Protein 2FHQ (pdb70)

Structure (mmCIF, N/CA/C/O backbone):
data_2FHQ
#
_entry.id   2FHQ
#
_cell.length_a   44.223
_cell.length_b   66.280
_cell.length_c   50.690
_cell.angle_alpha   90.00
_cell.angle_beta   114.77
_cell.angle_gamma   90.00
#
_symmetry.space_group_name_H-M   'P 1 21 1'
#
loop_
_entity.id
_entity.type
_entity.pdbx_description
1 polymer 'putative general stress protein'
2 water water
#
loop_
_atom_site.group_PDB
_atom_site.id
_atom_site.type_symbol
_atom_site.label_atom_id
_atom_site.label_alt_id
_atom_site.label_comp_id
_atom_site.label_asym_id
_atom_site.label_entity_id
_atom_site.label_seq_id
_atom_site.pdbx_PDB_ins_code
_atom_site.Cartn_x
_atom_site.Cartn_y
_atom_site.Cartn_z
_atom_site.occupancy
_atom_site.B_iso_or_equiv
_atom_site.auth_seq_id
_atom_site.auth_comp_id
_atom_site.auth_asym_id
_atom_site.auth_atom_id
_atom_site.pdbx_PDB_model_num
ATOM 1 N N . THR A 1 6 ? 49.351 23.753 48.099 1.00 41.99 3 THR A N 1
ATOM 2 C CA . THR A 1 6 ? 48.388 23.930 46.971 1.00 41.94 3 THR A CA 1
ATOM 3 C C . THR A 1 6 ? 47.277 22.885 46.983 1.00 41.48 3 THR A C 1
ATOM 4 O O . THR A 1 6 ? 47.540 21.692 47.165 1.00 42.89 3 THR A O 1
ATOM 8 N N . LYS A 1 7 ? 46.053 23.337 46.732 1.00 39.32 4 LYS A N 1
ATOM 9 C CA . LYS A 1 7 ? 44.885 22.477 46.700 1.00 37.25 4 LYS A CA 1
ATOM 10 C C . LYS A 1 7 ? 44.613 21.971 45.298 1.00 35.17 4 LYS A C 1
ATOM 11 O O . LYS A 1 7 ? 44.715 22.719 44.339 1.00 34.37 4 LYS A O 1
ATOM 17 N N . THR A 1 8 ? 44.245 20.699 45.194 1.00 33.47 5 THR A N 1
ATOM 18 C CA . THR A 1 8 ? 43.862 20.097 43.921 1.00 32.23 5 THR A CA 1
ATOM 19 C C . THR A 1 8 ? 42.498 20.633 43.514 1.00 31.69 5 THR A C 1
ATOM 20 O O . THR A 1 8 ? 41.820 21.266 44.324 1.00 31.66 5 THR A O 1
ATOM 32 N N . LYS A 1 10 ? 39.918 18.836 43.226 1.00 29.55 7 LYS A N 1
ATOM 33 C CA . LYS A 1 10 ? 38.981 18.193 44.167 1.00 29.77 7 LYS A CA 1
ATOM 34 C C . LYS A 1 10 ? 38.831 18.944 45.482 1.00 30.38 7 LYS A C 1
ATOM 35 O O . LYS A 1 10 ? 37.713 19.214 45.942 1.00 29.80 7 LYS A O 1
ATOM 41 N N . GLU A 1 11 ? 39.959 19.309 46.074 1.00 30.77 8 GLU A N 1
ATOM 42 C CA . GLU A 1 11 ? 39.984 20.056 47.322 1.00 31.03 8 GLU A CA 1
ATOM 43 C C . GLU A 1 11 ? 39.345 21.449 47.180 1.00 31.71 8 GLU A C 1
ATOM 44 O O . GLU A 1 11 ? 38.633 21.926 48.079 1.00 31.56 8 GLU A O 1
ATOM 50 N N . LYS A 1 12 ? 39.596 22.094 46.048 1.00 30.86 9 LYS A N 1
ATOM 51 C CA . LYS A 1 12 ? 38.961 23.373 45.721 1.00 31.56 9 LYS A CA 1
ATOM 52 C C . LYS A 1 12 ? 37.428 23.238 45.596 1.00 31.13 9 LYS A C 1
ATOM 53 O O . LYS A 1 12 ? 36.673 24.114 46.050 1.00 30.80 9 LYS A O 1
ATOM 59 N N . ALA A 1 13 ? 36.991 22.143 44.966 1.00 30.64 10 ALA A N 1
ATOM 60 C CA . ALA A 1 13 ? 35.575 21.852 44.802 1.00 30.77 10 ALA A CA 1
ATOM 61 C C . ALA A 1 13 ? 34.880 21.599 46.146 1.00 30.72 10 ALA A C 1
ATOM 62 O O . ALA A 1 13 ? 33.749 22.034 46.357 1.00 31.59 10 ALA A O 1
ATOM 64 N N . VAL A 1 14 ? 35.556 20.899 47.053 1.00 30.78 11 VAL A N 1
ATOM 65 C CA . VAL A 1 14 ? 35.022 20.675 48.406 1.00 30.33 11 VAL A CA 1
ATOM 66 C C . VAL A 1 14 ? 34.772 22.018 49.105 1.00 31.74 11 VAL A C 1
ATOM 67 O O . VAL A 1 14 ? 33.685 22.262 49.648 1.00 29.70 11 VAL A O 1
ATOM 71 N N . GLU A 1 15 ? 35.762 22.912 49.027 1.00 32.64 12 GLU A N 1
ATOM 72 C CA . GLU A 1 15 ? 35.632 24.260 49.567 1.00 34.47 12 GLU A CA 1
ATOM 73 C C . GLU A 1 15 ? 34.448 25.017 48.975 1.00 34.59 12 GLU A C 1
ATOM 74 O O . GLU A 1 15 ? 33.700 25.675 49.689 1.00 35.47 12 GLU A O 1
ATOM 80 N N . LEU A 1 16 ? 34.302 24.923 47.659 1.00 34.99 13 LEU A N 1
ATOM 81 C CA . LEU A 1 16 ? 33.207 25.559 46.925 1.00 35.02 13 LEU A CA 1
ATOM 82 C C . LEU A 1 16 ? 31.843 25.049 47.424 1.00 34.34 13 LEU A C 1
ATOM 83 O O . LEU A 1 16 ? 30.907 25.837 47.648 1.00 34.52 13 LEU A O 1
ATOM 88 N N . LEU A 1 17 ? 31.743 23.725 47.574 1.00 33.87 14 LEU A N 1
ATOM 89 C CA . LEU A 1 17 ? 30.495 23.067 47.974 1.00 32.96 14 LEU A CA 1
ATOM 90 C C . LEU A 1 17 ? 30.082 23.521 49.354 1.00 34.40 14 LEU A C 1
ATOM 91 O O . LEU A 1 17 ? 28.917 23.836 49.578 1.00 34.52 14 LEU A O 1
ATOM 96 N N . GLN A 1 18 ? 31.042 23.549 50.272 1.00 36.32 15 GLN A N 1
ATOM 97 C CA . GLN A 1 18 ? 30.786 23.994 51.645 1.00 38.85 15 GLN A CA 1
ATOM 98 C C . GLN A 1 18 ? 30.132 25.384 51.677 1.00 38.96 15 GLN A C 1
ATOM 99 O O . GLN A 1 18 ? 29.426 25.726 52.636 1.00 39.34 15 GLN A O 1
ATOM 105 N N . LYS A 1 19 ? 30.325 26.154 50.608 1.00 39.66 16 LYS A N 1
ATOM 106 C CA . LYS A 1 19 ? 29.743 27.499 50.486 1.00 40.19 16 LYS A CA 1
ATOM 107 C C . LYS A 1 19 ? 28.359 27.502 49.851 1.00 39.33 16 LYS A C 1
ATOM 108 O O . LYS A 1 19 ? 27.653 28.511 49.920 1.00 39.78 16 LYS A O 1
ATOM 114 N N . CYS A 1 20 ? 27.981 26.394 49.209 1.00 37.79 17 CYS A N 1
ATOM 115 C CA . CYS A 1 20 ? 26.695 26.304 48.519 1.00 36.29 17 CYS A CA 1
ATOM 116 C C . CYS A 1 20 ? 25.656 25.616 49.397 1.00 34.97 17 CYS A C 1
ATOM 117 O O . CYS A 1 20 ? 25.925 24.554 49.971 1.00 34.78 17 CYS A O 1
ATOM 120 N N A GLU A 1 21 ? 24.479 26.216 49.521 0.50 34.42 18 GLU A N 1
ATOM 121 N N B GLU A 1 21 ? 24.471 26.222 49.505 0.50 34.50 18 GLU A N 1
ATOM 122 C CA A GLU A 1 21 ? 23.379 25.538 50.210 0.50 33.78 18 GLU A CA 1
ATOM 123 C CA B GLU A 1 21 ? 23.336 25.584 50.201 0.50 33.99 18 GLU A CA 1
ATOM 124 C C A GLU A 1 21 ? 22.380 24.961 49.207 0.50 33.05 18 GLU A C 1
ATOM 125 C C B GLU A 1 21 ? 22.444 24.883 49.190 0.50 33.15 18 GLU A C 1
ATOM 126 O O A GLU A 1 21 ? 21.462 24.227 49.579 0.50 32.83 18 GLU A O 1
ATOM 127 O O B GLU A 1 21 ? 21.638 24.022 49.545 0.50 32.95 18 GLU A O 1
ATOM 138 N N . VAL A 1 22 ? 22.593 25.282 47.931 1.00 32.52 19 VAL A N 1
ATOM 139 C CA . VAL A 1 22 ? 21.733 24.839 46.843 1.00 31.74 19 VAL A CA 1
ATOM 140 C C . VAL A 1 22 ? 22.607 24.188 45.753 1.00 30.14 19 VAL A C 1
ATOM 141 O O . VAL A 1 22 ? 23.729 24.645 45.475 1.00 29.59 19 VAL A O 1
ATOM 145 N N . VAL A 1 23 ? 22.091 23.109 45.164 1.00 27.86 20 VAL A N 1
ATOM 146 C CA . VAL A 1 23 ? 22.738 22.444 44.039 1.00 26.33 20 VAL A CA 1
ATOM 147 C C . VAL A 1 23 ? 21.658 22.230 42.991 1.00 26.26 20 VAL A C 1
ATOM 148 O O . VAL A 1 23 ? 20.485 22.385 43.293 1.00 26.69 20 VAL A O 1
ATOM 152 N N . THR A 1 24 ? 22.046 21.902 41.765 1.00 25.29 21 THR A N 1
ATOM 153 C CA . THR A 1 24 ? 21.068 21.490 40.755 1.00 24.99 21 THR A CA 1
ATOM 154 C C . THR A 1 24 ? 21.254 20.009 40.450 1.00 24.45 21 THR A C 1
ATOM 155 O O . THR A 1 24 ? 22.369 19.572 40.097 1.00 23.82 21 THR A O 1
ATOM 159 N N . LEU A 1 25 ? 20.163 19.253 40.554 1.00 23.47 22 LEU A N 1
ATOM 160 C CA . LEU A 1 25 ? 20.195 17.794 40.426 1.00 22.67 22 LEU A CA 1
ATOM 161 C C . LEU A 1 25 ? 19.422 17.428 39.185 1.00 22.15 22 LEU A C 1
ATOM 162 O O . LEU A 1 25 ? 18.326 17.963 38.967 1.00 23.11 22 LEU A O 1
ATOM 167 N N . ALA A 1 26 ? 19.999 16.568 38.347 1.00 21.36 23 ALA A N 1
ATOM 168 C CA . ALA A 1 26 ? 19.308 16.042 37.177 1.00 21.24 23 ALA A CA 1
ATOM 169 C C . ALA A 1 26 ? 19.076 14.543 37.265 1.00 21.84 23 ALA A C 1
ATOM 170 O O . ALA A 1 26 ? 19.951 13.780 37.685 1.00 21.34 23 ALA A O 1
ATOM 172 N N . SER A 1 27 ? 17.887 14.137 36.851 1.00 22.30 24 SER A N 1
ATOM 173 C CA . SER A 1 27 ? 17.558 12.745 36.624 1.00 23.71 24 SER A CA 1
ATOM 174 C C . SER A 1 27 ? 17.332 12.611 35.128 1.00 24.35 24 SER A C 1
ATOM 175 O O . SER A 1 27 ? 17.337 13.605 34.412 1.00 24.59 24 SER A O 1
ATOM 178 N N . VAL A 1 28 ? 17.131 11.382 34.670 1.00 25.51 25 VAL A N 1
ATOM 179 C CA . VAL A 1 28 ? 16.638 11.119 33.338 1.00 26.25 25 VAL A CA 1
ATOM 180 C C . VAL A 1 28 ? 15.250 10.483 33.510 1.00 26.78 25 VAL A C 1
ATOM 181 O O . VAL A 1 28 ? 15.104 9.491 34.247 1.00 26.96 25 VAL A O 1
ATOM 185 N N . ASN A 1 29 ? 14.238 11.052 32.861 1.00 26.52 26 ASN A N 1
ATOM 186 C CA . ASN A 1 29 ? 12.906 10.467 32.974 1.00 28.43 26 ASN A CA 1
ATOM 187 C C . ASN A 1 29 ? 12.751 9.242 32.060 1.00 29.76 26 ASN A C 1
ATOM 188 O O . ASN A 1 29 ? 13.662 8.898 31.295 1.00 29.34 26 ASN A O 1
ATOM 193 N N . LYS A 1 30 ? 11.611 8.568 32.154 1.00 31.67 27 LYS A N 1
ATOM 194 C CA . LYS A 1 30 ? 11.440 7.346 31.387 1.00 33.10 27 LYS A CA 1
ATOM 195 C C . LYS A 1 30 ? 11.496 7.580 29.878 1.00 32.82 27 LYS A C 1
ATOM 196 O O . LYS A 1 30 ? 11.772 6.657 29.126 1.00 32.67 27 LYS A O 1
ATOM 202 N N . GLU A 1 31 ? 11.244 8.814 29.446 1.00 32.71 28 GLU A N 1
ATOM 203 C CA . GLU A 1 31 ? 11.303 9.139 28.020 1.00 32.61 28 GLU A CA 1
ATOM 204 C C . GLU A 1 31 ? 12.694 9.549 27.509 1.00 31.37 28 GLU A C 1
ATOM 205 O O . GLU A 1 31 ? 12.836 9.862 26.334 1.00 31.73 28 GLU A O 1
ATOM 211 N N . GLY A 1 32 ? 13.698 9.555 28.390 1.00 29.92 29 GLY A N 1
ATOM 212 C CA . GLY A 1 32 ? 15.078 9.877 28.015 1.00 28.38 29 GLY A CA 1
ATOM 213 C C . GLY A 1 32 ? 15.452 11.348 28.176 1.00 27.93 29 GLY A C 1
ATOM 214 O O . GLY A 1 32 ? 16.549 11.750 27.801 1.00 27.42 29 GLY A O 1
ATOM 215 N N . TYR A 1 33 ? 14.546 12.148 28.740 1.00 27.41 30 TYR A N 1
ATOM 216 C CA . TYR A 1 33 ? 14.786 13.591 28.957 1.00 26.41 30 TYR A CA 1
ATOM 217 C C . TYR A 1 33 ? 15.481 13.837 30.269 1.00 25.55 30 TYR A C 1
ATOM 218 O O . TYR A 1 33 ? 15.040 13.340 31.300 1.00 25.54 30 TYR A O 1
ATOM 227 N N . PRO A 1 34 ? 16.570 14.636 30.250 1.00 25.95 31 PRO A N 1
ATOM 228 C CA . PRO A 1 34 ? 17.201 14.985 31.525 1.00 25.12 31 PRO A CA 1
ATOM 229 C C . PRO A 1 34 ? 16.384 16.097 32.188 1.00 25.44 31 PRO A C 1
ATOM 230 O O . PRO A 1 34 ? 15.840 16.951 31.492 1.00 25.45 31 PRO A O 1
ATOM 234 N N . ARG A 1 35 ? 16.298 16.074 33.518 1.00 25.34 32 ARG A N 1
ATOM 235 C CA . ARG A 1 35 ? 15.424 16.973 34.273 1.00 25.90 32 ARG A CA 1
ATOM 236 C C . ARG A 1 35 ? 16.219 17.630 35.387 1.00 24.86 32 ARG A C 1
ATOM 237 O O . ARG A 1 35 ? 16.278 17.082 36.484 1.00 24.94 32 ARG A O 1
ATOM 245 N N . PRO A 1 36 ? 16.825 18.804 35.112 1.00 24.43 33 PRO A N 1
ATOM 246 C CA . PRO A 1 36 ? 17.569 19.539 36.124 1.00 23.74 33 PRO A CA 1
ATOM 247 C C . PRO A 1 36 ? 16.599 20.297 37.050 1.00 23.72 33 PRO A C 1
ATOM 248 O O . PRO A 1 36 ? 15.644 20.905 36.578 1.00 24.33 33 PRO A O 1
ATOM 252 N N . VAL A 1 37 ? 16.816 20.214 38.356 1.00 23.97 34 VAL A N 1
ATOM 253 C CA . VAL A 1 37 ? 16.005 20.965 39.326 1.00 24.35 34 VAL A CA 1
ATOM 254 C C . VAL A 1 37 ? 16.896 21.448 40.480 1.00 24.12 34 VAL A C 1
ATOM 255 O O . VAL A 1 37 ? 17.797 20.730 40.904 1.00 24.14 34 VAL A O 1
ATOM 259 N N . PRO A 1 38 ? 16.680 22.687 40.959 1.00 23.97 35 PRO A N 1
ATOM 260 C CA . PRO A 1 38 ? 17.405 23.146 42.141 1.00 24.30 35 PRO A CA 1
ATOM 261 C C . PRO A 1 38 ? 16.966 22.416 43.404 1.00 24.79 35 PRO A C 1
ATOM 262 O O . PRO A 1 38 ? 15.772 22.181 43.596 1.00 24.57 35 PRO A O 1
ATOM 274 N N . SER A 1 40 ? 17.919 21.813 47.797 1.00 25.25 37 SER A N 1
ATOM 275 C CA . SER A 1 40 ? 18.717 22.221 48.943 1.00 25.84 37 SER A CA 1
ATOM 276 C C . SER A 1 40 ? 19.662 21.080 49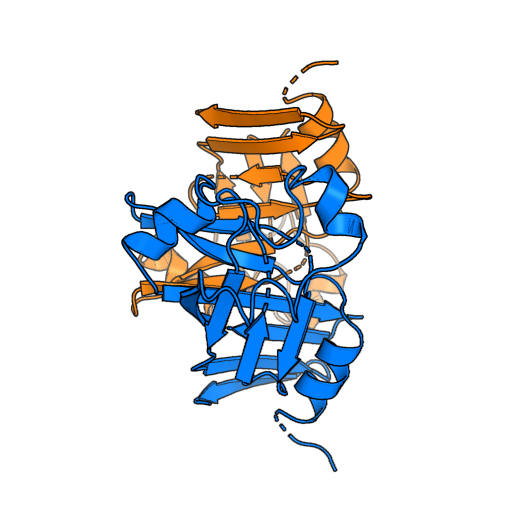.248 1.00 25.68 37 SER A C 1
ATOM 277 O O . SER A 1 40 ? 19.252 19.923 49.224 1.00 25.05 37 SER A O 1
ATOM 280 N N . LYS A 1 41 ? 20.913 21.424 49.535 1.00 25.72 38 LYS A N 1
ATOM 281 C CA . LYS A 1 41 ? 21.942 20.479 49.928 1.00 26.75 38 LYS A CA 1
ATOM 282 C C . LYS A 1 41 ? 21.802 20.281 51.434 1.00 27.52 38 LYS A C 1
ATOM 283 O O . LYS A 1 41 ? 22.062 21.217 52.207 1.00 26.42 38 LYS A O 1
ATOM 289 N N . ILE A 1 42 ? 21.383 19.093 51.867 1.00 27.36 39 ILE A N 1
ATOM 290 C CA . ILE A 1 42 ? 21.174 18.930 53.300 1.00 28.77 39 ILE A CA 1
ATOM 291 C C . ILE A 1 42 ? 22.476 18.547 54.019 1.00 28.63 39 ILE A C 1
ATOM 292 O O . ILE A 1 42 ? 22.747 19.018 55.125 1.00 28.92 39 ILE A O 1
ATOM 297 N N . ALA A 1 43 ? 23.312 17.772 53.340 1.00 27.27 40 ALA A N 1
ATOM 298 C CA . ALA A 1 43 ? 24.627 17.405 53.843 1.00 27.35 40 ALA A CA 1
ATOM 299 C C . ALA A 1 43 ? 25.493 16.894 52.693 1.00 27.07 40 ALA A C 1
ATOM 300 O O . ALA A 1 43 ? 24.983 16.473 51.680 1.00 25.85 40 ALA A O 1
ATOM 302 N N . ALA A 1 44 ? 26.805 16.925 52.879 1.00 29.00 41 ALA A N 1
ATOM 303 C CA . ALA A 1 44 ? 27.744 16.357 51.918 1.00 30.40 41 ALA A CA 1
ATOM 304 C C . ALA A 1 44 ? 29.001 15.848 52.619 1.00 31.00 41 ALA A C 1
ATOM 305 O O . ALA A 1 44 ? 29.431 16.420 53.626 1.00 31.96 41 ALA A O 1
ATOM 307 N N . GLU A 1 45 ? 29.572 14.768 52.090 1.00 31.17 42 GLU A N 1
ATOM 308 C CA . GLU A 1 45 ? 30.843 14.210 52.555 1.00 32.27 42 GLU A CA 1
ATOM 309 C C . GLU A 1 45 ? 31.818 14.492 51.405 1.00 31.11 42 GLU A C 1
ATOM 310 O O . GLU A 1 45 ? 31.740 13.819 50.367 1.00 30.57 42 GLU A O 1
ATOM 316 N N . GLY A 1 46 ? 32.700 15.483 51.578 1.00 30.68 43 GLY A N 1
ATOM 317 C CA . GLY A 1 46 ? 33.504 16.035 50.462 1.00 30.87 43 GLY A CA 1
ATOM 318 C C . GLY A 1 46 ? 32.614 16.417 49.292 1.00 30.64 43 GLY A C 1
ATOM 319 O O . GLY A 1 46 ? 31.591 17.081 49.493 1.00 31.14 43 GLY A O 1
ATOM 320 N N . ILE A 1 47 ? 33.010 16.006 48.076 1.00 30.50 44 ILE A N 1
ATOM 321 C CA . ILE A 1 47 ? 32.141 16.011 46.889 1.00 29.64 44 ILE A CA 1
ATOM 322 C C . ILE A 1 47 ? 31.716 14.592 46.514 1.00 30.19 44 ILE A C 1
ATOM 323 O O . ILE A 1 47 ? 31.053 14.377 45.493 1.00 31.54 44 ILE A O 1
ATOM 328 N N . SER A 1 48 ? 32.079 13.631 47.357 1.00 29.70 45 SER A N 1
ATOM 329 C CA . SER A 1 48 ? 31.834 12.219 47.091 1.00 29.84 45 SER A CA 1
ATOM 330 C C . SER A 1 48 ? 30.384 11.819 47.307 1.00 28.55 45 SER A C 1
ATOM 331 O O . SER A 1 48 ? 29.836 11.022 46.560 1.00 28.46 45 SER A O 1
ATOM 334 N N . THR A 1 49 ? 29.764 12.352 48.353 1.00 28.06 46 THR A N 1
ATOM 335 C CA . THR A 1 49 ? 28.395 11.985 48.679 1.00 27.17 46 THR A CA 1
ATOM 336 C C . THR A 1 49 ? 27.630 13.251 48.971 1.00 25.85 46 THR A C 1
ATOM 337 O O . THR A 1 49 ? 28.088 14.078 49.724 1.00 25.56 46 THR A O 1
ATOM 341 N N . ILE A 1 50 ? 26.459 13.387 48.369 1.00 24.62 47 ILE A N 1
ATOM 342 C CA . ILE A 1 50 ? 25.664 14.584 48.594 1.00 25.38 47 ILE A CA 1
ATOM 343 C C . ILE A 1 50 ? 24.231 14.163 48.878 1.00 25.29 47 ILE A C 1
ATOM 344 O O . ILE A 1 50 ? 23.668 13.350 48.148 1.00 24.87 47 ILE A O 1
ATOM 349 N N . TRP A 1 51 ? 23.666 14.722 49.955 1.00 25.55 48 TRP A N 1
ATOM 350 C CA . TRP A 1 51 ? 22.364 14.322 50.477 1.00 25.84 48 TRP A CA 1
ATOM 351 C C . TRP A 1 51 ? 21.322 15.385 50.219 1.00 25.52 48 TRP A C 1
ATOM 352 O O . TRP A 1 51 ? 21.541 16.547 50.548 1.00 25.16 48 TRP A O 1
ATOM 371 N N . SER A 1 53 ? 16.657 15.897 50.078 1.00 27.17 50 SER A N 1
ATOM 372 C CA . SER A 1 53 ? 15.396 15.282 50.458 1.00 27.90 50 SER A CA 1
ATOM 373 C C . SER A 1 53 ? 14.379 15.561 49.373 1.00 27.75 50 SER A C 1
ATOM 374 O O . SER A 1 53 ? 14.559 16.482 48.560 1.00 27.94 50 SER A O 1
ATOM 377 N N . THR A 1 54 ? 13.324 14.749 49.339 1.00 27.56 51 THR A N 1
ATOM 378 C CA . THR A 1 54 ? 12.265 14.869 48.342 1.00 27.84 51 THR A CA 1
ATOM 379 C C . THR A 1 54 ? 11.040 14.082 48.819 1.00 27.71 51 THR A C 1
ATOM 380 O O . THR A 1 54 ? 11.119 13.381 49.797 1.00 26.75 51 THR A O 1
ATOM 384 N N . GLY A 1 55 ? 9.905 14.261 48.151 1.00 29.07 52 GLY A N 1
ATOM 385 C CA . GLY A 1 55 ? 8.693 13.453 48.430 1.00 30.52 52 GLY A CA 1
ATOM 386 C C . GLY A 1 55 ? 8.779 12.029 47.896 1.00 31.18 52 GLY A C 1
ATOM 387 O O . GLY A 1 55 ? 9.401 11.769 46.860 1.00 31.21 52 GLY A O 1
ATOM 388 N N . ALA A 1 56 ? 8.126 11.100 48.573 1.00 31.58 53 ALA A N 1
ATOM 389 C CA . ALA A 1 56 ? 8.121 9.710 48.139 1.00 32.12 53 ALA A CA 1
ATOM 390 C C . ALA A 1 56 ? 7.455 9.553 46.776 1.00 32.36 53 ALA A C 1
ATOM 391 O O . ALA A 1 56 ? 7.740 8.599 46.060 1.00 33.42 53 ALA A O 1
ATOM 393 N N . ASP A 1 57 ? 6.605 10.505 46.406 1.00 33.03 54 ASP A N 1
ATOM 394 C CA . ASP A 1 57 ? 5.915 10.472 45.102 1.00 33.82 54 ASP A CA 1
ATOM 395 C C . ASP A 1 57 ? 6.392 11.539 44.120 1.00 32.25 54 ASP A C 1
ATOM 396 O O . ASP A 1 57 ? 5.715 11.815 43.124 1.00 31.30 54 ASP A O 1
ATOM 401 N N . SER A 1 58 ? 7.553 12.140 44.395 1.00 30.72 55 SER A N 1
ATOM 402 C CA . SER A 1 58 ? 8.058 13.222 43.550 1.00 29.33 55 SER A CA 1
ATOM 403 C C . SER A 1 58 ? 8.483 12.656 42.190 1.00 29.03 55 SER A C 1
ATOM 404 O O . SER A 1 58 ? 8.823 11.477 42.097 1.00 27.93 55 SER A O 1
ATOM 407 N N . LEU A 1 59 ? 8.490 13.500 41.158 1.00 28.72 56 LEU A N 1
ATOM 408 C CA . LEU A 1 59 ? 9.007 13.106 39.845 1.00 28.60 56 LEU A CA 1
ATOM 409 C C . LEU A 1 59 ? 10.458 12.617 39.930 1.00 28.32 56 LEU A C 1
ATOM 410 O O . LEU A 1 59 ? 10.833 11.666 39.259 1.00 28.48 56 LEU A O 1
ATOM 415 N N . LYS A 1 60 ? 11.277 13.277 40.747 1.00 28.62 57 LYS A N 1
ATOM 416 C CA . LYS A 1 60 ? 12.651 12.829 40.977 1.00 27.40 57 LYS A CA 1
ATOM 417 C C . LYS A 1 60 ? 12.686 11.391 41.504 1.00 27.85 57 LYS A C 1
ATOM 418 O O . LYS A 1 60 ? 13.405 10.540 40.964 1.00 26.18 57 LYS A O 1
ATOM 424 N N . THR A 1 61 ? 11.906 11.108 42.555 1.00 27.93 58 THR A N 1
ATOM 425 C CA . THR A 1 61 ? 11.843 9.745 43.071 1.00 28.18 58 THR A CA 1
ATOM 426 C C . THR A 1 61 ? 11.421 8.773 41.986 1.00 28.61 58 THR A C 1
ATOM 427 O O . THR A 1 61 ? 12.037 7.758 41.824 1.00 29.44 58 THR A O 1
ATOM 431 N N . ILE A 1 62 ? 10.403 9.108 41.213 1.00 29.60 59 ILE A N 1
ATOM 432 C CA . ILE A 1 62 ? 9.926 8.214 40.147 1.00 30.18 59 ILE A CA 1
ATOM 433 C C . ILE A 1 62 ? 11.033 7.933 39.116 1.00 29.92 59 ILE A C 1
ATOM 434 O O . ILE A 1 62 ? 11.297 6.771 38.757 1.00 29.78 59 ILE A O 1
ATOM 439 N N . ASP A 1 63 ? 11.714 8.987 38.659 1.00 29.12 60 ASP A N 1
ATO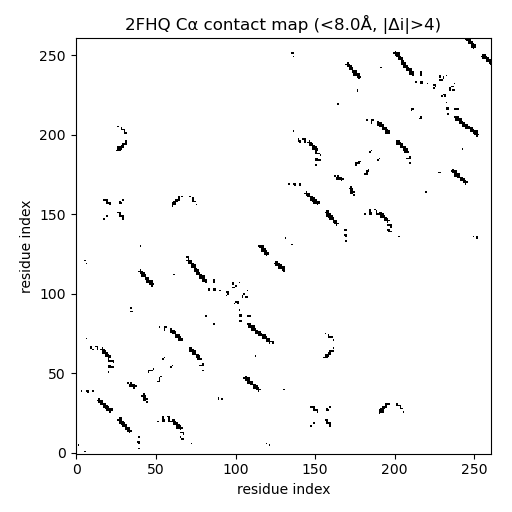M 440 C CA . ASP A 1 63 ? 12.843 8.799 37.737 1.00 28.23 60 ASP A CA 1
ATOM 441 C C . ASP A 1 63 ? 13.914 7.869 38.291 1.00 27.95 60 ASP A C 1
ATOM 442 O O . ASP A 1 63 ? 14.338 6.934 37.605 1.00 28.04 60 ASP A O 1
ATOM 447 N N . PHE A 1 64 ? 14.350 8.121 39.525 1.00 27.64 61 PHE A N 1
ATOM 448 C CA . PHE A 1 64 ? 15.502 7.401 40.079 1.00 28.03 61 PHE A CA 1
ATOM 449 C C . PHE A 1 64 ? 15.203 5.947 40.430 1.00 28.76 61 PHE A C 1
ATOM 450 O O . PHE A 1 64 ? 16.124 5.115 40.476 1.00 28.59 61 PHE A O 1
ATOM 458 N N . LEU A 1 65 ? 13.927 5.661 40.680 1.00 29.69 62 LEU A N 1
ATOM 459 C CA . LEU A 1 65 ? 13.470 4.287 40.907 1.00 30.59 62 LEU A CA 1
ATOM 460 C C . LEU A 1 65 ? 13.661 3.417 39.690 1.00 30.98 62 LEU A C 1
ATOM 461 O O . LEU A 1 65 ? 13.815 2.210 39.823 1.00 32.00 62 LEU A O 1
ATOM 466 N N . SER A 1 66 ? 13.659 4.018 38.502 1.00 31.07 63 SER A N 1
ATOM 467 C CA . SER A 1 66 ? 13.885 3.245 37.289 1.00 31.66 63 SER A CA 1
ATOM 468 C C . SER A 1 66 ? 15.227 3.516 36.596 1.00 31.29 63 SER A C 1
ATOM 469 O O . SER A 1 66 ? 15.708 2.680 35.836 1.00 30.41 63 SER A O 1
ATOM 472 N N . ASN A 1 67 ? 15.847 4.668 36.874 1.00 29.83 64 ASN A N 1
ATOM 473 C CA . ASN A 1 67 ? 17.140 4.985 36.301 1.00 28.75 64 ASN A CA 1
ATOM 474 C C . ASN A 1 67 ? 17.967 5.712 37.347 1.00 28.31 64 ASN A C 1
ATOM 475 O O . ASN A 1 67 ? 17.693 6.863 37.620 1.00 28.41 64 ASN A O 1
ATOM 480 N N . PRO A 1 68 ? 18.980 5.045 37.936 1.00 27.86 65 PRO A N 1
ATOM 481 C CA . PRO A 1 68 ? 19.775 5.679 38.983 1.00 27.83 65 PRO A CA 1
ATOM 482 C C . PRO A 1 68 ? 20.774 6.742 38.519 1.00 27.14 65 PRO A C 1
ATOM 483 O O . PRO A 1 68 ? 21.354 7.430 39.358 1.00 26.84 65 PRO A O 1
ATOM 487 N N . LYS A 1 69 ? 20.996 6.860 37.209 1.00 26.88 66 LYS A N 1
ATOM 488 C CA . LYS A 1 69 ? 22.027 7.746 36.705 1.00 25.61 66 LYS A CA 1
ATOM 489 C C . LYS A 1 69 ? 21.629 9.204 36.909 1.00 24.99 66 LYS A C 1
ATOM 490 O O . LYS A 1 69 ? 20.511 9.611 36.557 1.00 24.76 66 LYS A O 1
ATOM 496 N N . ALA A 1 70 ? 22.567 9.963 37.476 1.00 24.03 67 ALA A N 1
ATOM 497 C CA . ALA A 1 70 ? 22.319 11.343 37.896 1.00 24.39 67 ALA A CA 1
ATOM 498 C C . ALA A 1 70 ? 23.453 12.297 37.541 1.00 23.95 67 ALA A C 1
ATOM 499 O O . ALA A 1 70 ? 24.587 11.876 37.252 1.00 23.90 67 ALA A O 1
ATOM 501 N N . GLY A 1 71 ? 23.130 13.593 37.570 1.00 23.50 68 GLY A N 1
ATOM 502 C CA . GLY A 1 71 ? 24.092 14.661 37.376 1.00 23.46 68 GLY A CA 1
ATOM 503 C C . GLY A 1 71 ? 23.792 15.747 38.398 1.00 23.56 68 GLY A C 1
ATOM 504 O O . GLY A 1 71 ? 22.628 15.998 38.728 1.00 23.11 68 GLY A O 1
ATOM 505 N N . LEU A 1 72 ? 24.835 16.362 38.927 1.00 22.80 69 LEU A N 1
ATOM 506 C CA . LEU A 1 72 ? 24.678 17.380 39.962 1.00 23.90 69 LEU A CA 1
ATOM 507 C C . LEU A 1 72 ? 25.682 18.489 39.688 1.00 24.19 69 LEU A C 1
ATOM 508 O O . LEU A 1 72 ? 26.852 18.179 39.479 1.00 25.38 69 LEU A O 1
ATOM 513 N N . CYS A 1 73 ? 25.246 19.755 39.690 1.00 23.22 70 CYS A N 1
ATOM 514 C CA . CYS A 1 73 ? 26.180 20.860 39.583 1.00 24.48 70 CYS A CA 1
ATOM 515 C C . CYS A 1 73 ? 25.938 21.926 40.639 1.00 25.22 70 CYS A C 1
ATOM 516 O O . CYS A 1 73 ? 24.872 21.977 41.283 1.00 25.37 70 CYS A O 1
ATOM 519 N N . PHE A 1 74 ? 26.957 22.742 40.852 1.00 26.31 71 PHE A N 1
ATOM 520 C CA . PHE A 1 74 ? 26.879 23.828 41.803 1.00 28.50 71 PHE A CA 1
ATOM 521 C C . PHE A 1 74 ? 27.878 24.898 41.356 1.00 30.75 71 PHE A C 1
ATOM 522 O O . PHE A 1 74 ? 28.816 24.613 40.588 1.00 30.09 71 PHE A O 1
ATOM 530 N N . GLN A 1 75 ? 27.623 26.128 41.770 1.00 33.89 72 GLN A N 1
ATOM 531 C CA . GLN A 1 75 ? 28.351 27.277 41.248 1.00 37.72 72 GLN A CA 1
ATOM 532 C C . GLN A 1 75 ? 28.426 28.336 42.314 1.00 38.77 72 GLN A C 1
ATOM 533 O O . GLN A 1 75 ? 27.462 28.572 43.065 1.00 38.37 72 GLN A O 1
ATOM 539 N N . GLU A 1 76 ? 29.603 28.940 42.426 1.00 40.68 73 GLU A N 1
ATOM 540 C CA . GLU A 1 76 ? 29.735 30.165 43.187 1.00 42.84 73 GLU A CA 1
ATOM 541 C C . GLU A 1 76 ? 30.827 31.020 42.562 1.00 43.53 73 GLU A C 1
ATOM 542 O O . GLU A 1 76 ? 32.001 30.633 42.539 1.00 44.24 73 GLU A O 1
ATOM 548 N N . LYS A 1 77 ? 30.398 32.146 41.995 1.00 44.19 74 LYS A N 1
ATOM 549 C CA . LYS A 1 77 ? 31.289 33.216 41.530 1.00 44.25 74 LYS A CA 1
ATOM 550 C C . LYS A 1 77 ? 32.186 32.837 40.347 1.00 43.68 74 LYS A C 1
ATOM 551 O O . LYS A 1 77 ? 33.405 32.879 40.451 1.00 44.41 74 LYS A O 1
ATOM 557 N N . GLY A 1 78 ? 31.576 32.476 39.221 1.00 42.26 75 GLY A N 1
ATOM 558 C CA . GLY A 1 78 ? 32.337 32.088 38.034 1.00 40.71 75 GLY A CA 1
ATOM 559 C C . GLY A 1 78 ? 32.969 30.711 38.108 1.00 38.97 75 GLY A C 1
ATOM 560 O O . GLY A 1 78 ? 33.386 30.171 37.095 1.00 40.00 75 GLY A O 1
ATOM 561 N N . ASP A 1 79 ? 33.040 30.149 39.312 1.00 37.38 76 ASP A N 1
ATOM 562 C CA . ASP A 1 79 ? 33.552 28.793 39.526 1.00 35.11 76 ASP A CA 1
ATOM 563 C C . ASP A 1 79 ? 32.376 27.817 39.589 1.00 33.93 76 ASP A C 1
ATOM 564 O O . ASP A 1 79 ? 31.455 28.023 40.365 1.00 32.18 76 ASP A O 1
ATOM 569 N N . SER A 1 80 ? 32.414 26.766 38.785 1.00 32.41 77 SER A N 1
ATOM 570 C CA . SER A 1 80 ? 31.349 25.770 38.799 1.00 31.97 77 SER A CA 1
ATOM 571 C C . SER A 1 80 ? 31.937 24.373 38.839 1.00 31.05 77 SER A C 1
ATOM 572 O O . SER A 1 80 ? 33.074 24.176 38.434 1.00 30.24 77 SER A O 1
ATOM 575 N N . VAL A 1 81 ? 31.158 23.410 39.336 1.00 30.31 78 VAL A N 1
ATOM 576 C CA . VAL A 1 81 ? 31.565 22.009 39.376 1.00 29.30 78 VAL A CA 1
ATOM 577 C C . VAL A 1 81 ? 30.355 21.197 38.915 1.00 29.33 78 VAL A C 1
ATOM 578 O O . VAL A 1 81 ? 29.232 21.467 39.353 1.00 27.57 78 VAL A O 1
ATOM 582 N N . ALA A 1 82 ? 30.589 20.258 38.009 1.00 29.05 79 ALA A N 1
ATOM 583 C CA . ALA A 1 82 ? 29.560 19.395 37.488 1.00 29.79 79 ALA A CA 1
ATOM 584 C C . ALA A 1 82 ? 29.974 17.961 37.717 1.00 30.06 79 ALA A C 1
ATOM 585 O O . ALA A 1 82 ? 31.050 17.533 37.300 1.00 30.56 79 ALA A O 1
ATOM 587 N N . LEU A 1 83 ? 29.104 17.225 38.401 1.00 29.66 80 LEU A N 1
ATOM 588 C CA . LEU A 1 83 ? 29.406 15.887 38.871 1.00 29.00 80 LEU A CA 1
ATOM 589 C C . LEU A 1 83 ? 28.508 14.923 38.162 1.00 28.74 80 LEU A C 1
ATOM 590 O O . LEU A 1 83 ? 27.361 15.250 37.810 1.00 27.47 80 LEU A O 1
ATOM 611 N N . GLY A 1 85 ? 27.146 10.773 38.566 1.00 28.73 82 GLY A N 1
ATOM 612 C CA . GLY A 1 85 ? 27.060 9.679 39.511 1.00 27.28 82 GLY A CA 1
ATOM 613 C C . GLY A 1 85 ? 25.711 9.006 39.551 1.00 27.12 82 GLY A C 1
ATOM 614 O O . GLY A 1 85 ? 24.962 9.003 38.567 1.00 26.62 82 GLY A O 1
ATOM 615 N N . GLU A 1 86 ? 25.407 8.402 40.693 1.00 26.27 83 GLU A N 1
ATOM 616 C CA . GLU A 1 86 ? 24.140 7.728 40.844 1.00 27.31 83 GLU A CA 1
ATOM 617 C C . GLU A 1 86 ? 23.423 8.188 42.096 1.00 26.57 83 GLU A C 1
ATOM 618 O O . GLU A 1 86 ? 24.069 8.593 43.055 1.00 26.48 83 GLU A O 1
ATOM 624 N N . VAL A 1 87 ? 22.093 8.136 42.047 1.00 26.60 84 VAL A N 1
ATOM 625 C CA . VAL A 1 87 ? 21.235 8.393 43.212 1.00 26.93 84 VAL A CA 1
ATOM 626 C C . VAL A 1 87 ? 20.564 7.111 43.702 1.00 27.94 84 VAL A C 1
ATOM 627 O O . VAL A 1 87 ? 19.971 6.351 42.913 1.00 28.99 84 VAL A O 1
ATOM 631 N N . GLU A 1 88 ? 20.672 6.892 45.009 1.00 28.12 85 GLU A N 1
ATOM 632 C CA . GLU A 1 88 ? 19.892 5.902 45.742 1.00 29.10 85 GLU A CA 1
ATOM 633 C C . GLU A 1 88 ? 18.764 6.636 46.476 1.00 29.68 85 GLU A C 1
ATOM 634 O O . GLU A 1 88 ? 19.005 7.677 47.117 1.00 29.44 85 GLU A O 1
ATOM 640 N N . VAL A 1 89 ? 17.541 6.127 46.371 1.00 29.12 86 VAL A N 1
ATOM 641 C CA . VAL A 1 89 ? 16.426 6.641 47.167 1.00 29.77 86 VAL A CA 1
ATOM 642 C C . VAL A 1 89 ? 16.524 5.947 48.521 1.00 30.84 86 VAL A C 1
ATOM 643 O O . VAL A 1 89 ? 16.519 4.708 48.579 1.00 30.44 86 VAL A O 1
ATOM 647 N N . VAL A 1 90 ? 16.658 6.719 49.599 1.00 31.67 87 VAL A N 1
ATOM 648 C CA . VAL A 1 90 ? 16.837 6.094 50.898 1.00 32.92 87 VAL A CA 1
ATOM 649 C C . VAL A 1 90 ? 15.651 6.334 51.832 1.00 33.11 87 VAL A C 1
ATOM 650 O O . VAL A 1 90 ? 15.097 7.428 51.889 1.00 31.53 87 VAL A O 1
ATOM 654 N N . THR A 1 91 ? 15.229 5.271 52.511 1.00 34.59 88 THR A N 1
ATOM 655 C CA . THR A 1 91 ? 14.078 5.368 53.404 1.00 35.43 88 THR A CA 1
ATOM 656 C C . THR A 1 91 ? 14.470 4.974 54.820 1.00 36.80 88 THR A C 1
ATOM 657 O O . THR A 1 91 ? 13.599 4.902 55.687 1.00 37.26 88 THR A O 1
ATOM 661 N N . ASP A 1 92 ? 15.766 4.710 55.033 1.00 37.91 89 ASP A N 1
ATOM 662 C CA . ASP A 1 92 ? 16.345 4.361 56.338 1.00 39.17 89 ASP A CA 1
ATOM 663 C C . ASP A 1 92 ? 15.913 5.338 57.448 1.00 39.50 89 ASP A C 1
ATOM 664 O O . ASP A 1 92 ? 16.338 6.495 57.465 1.00 39.04 89 ASP A O 1
ATOM 669 N N . GLU A 1 93 ? 15.078 4.856 58.373 1.00 39.74 90 GLU A N 1
ATOM 670 C CA . GLU A 1 93 ? 14.560 5.677 59.490 1.00 39.98 90 GLU A CA 1
ATOM 671 C C . GLU A 1 93 ? 15.642 6.473 60.228 1.00 38.43 90 GLU A C 1
ATOM 672 O O . GLU A 1 93 ? 15.420 7.620 60.623 1.00 39.02 90 GLU A O 1
ATOM 678 N N . LYS A 1 94 ? 16.799 5.855 60.431 1.00 37.61 91 LYS A N 1
ATOM 679 C CA . LYS A 1 94 ? 17.905 6.465 61.170 1.00 36.82 91 LYS A CA 1
ATOM 680 C C . LYS A 1 94 ? 18.493 7.686 60.446 1.00 36.34 91 LYS A C 1
ATOM 681 O O . LYS A 1 94 ? 18.888 8.682 61.077 1.00 35.72 91 LYS A O 1
ATOM 687 N N . LEU A 1 95 ? 18.589 7.572 59.125 1.00 35.18 92 LEU A N 1
ATOM 688 C CA . LEU A 1 95 ? 19.111 8.651 58.315 1.00 34.32 92 LEU A CA 1
ATOM 689 C C . LEU A 1 95 ? 18.049 9.726 58.159 1.00 33.83 92 LEU A C 1
ATOM 690 O O . LEU A 1 95 ? 18.375 10.895 58.278 1.00 33.82 92 LEU A O 1
ATOM 695 N N . LYS A 1 96 ? 16.790 9.327 57.934 1.00 33.03 93 LYS A N 1
ATOM 696 C CA . LYS A 1 96 ? 15.652 10.263 57.910 1.00 33.17 93 LYS A CA 1
ATOM 697 C C . LYS A 1 96 ? 15.614 11.178 59.123 1.00 33.46 93 LYS A C 1
ATOM 698 O O . LYS A 1 96 ? 15.366 12.395 59.002 1.00 33.14 93 LYS A O 1
ATOM 704 N N A GLN A 1 97 ? 15.869 10.614 60.297 0.50 33.60 94 GLN A N 1
ATOM 705 N N B GLN A 1 97 ? 15.851 10.584 60.292 0.50 33.82 94 GLN A N 1
ATOM 706 C CA A GLN A 1 97 ? 15.821 11.404 61.524 0.50 33.63 94 GLN A CA 1
ATOM 707 C CA B GLN A 1 97 ? 15.851 11.302 61.567 0.50 34.07 94 GLN A CA 1
ATOM 708 C C A GLN A 1 97 ? 17.104 12.200 61.751 0.50 33.81 94 GLN A C 1
ATOM 709 C C B GLN A 1 97 ? 17.081 12.195 61.679 0.50 34.07 94 GLN A C 1
ATOM 710 O O A GLN A 1 97 ? 17.049 13.328 62.219 0.50 33.89 94 GLN A O 1
ATOM 711 O O B GLN A 1 97 ? 16.965 13.372 61.993 0.50 34.09 94 GLN A O 1
ATOM 722 N N . GLU A 1 98 ? 18.254 11.631 61.396 1.00 34.21 95 GLU A N 1
ATOM 723 C CA . GLU A 1 98 ? 19.525 12.373 61.489 1.00 35.06 95 GLU A CA 1
ATOM 724 C C . GLU A 1 98 ? 19.623 13.564 60.518 1.00 34.21 95 GLU A C 1
ATOM 725 O O . GLU A 1 98 ? 20.233 14.593 60.840 1.00 33.73 95 GLU A O 1
ATOM 731 N N . LEU A 1 99 ? 18.999 13.433 59.352 1.00 32.61 96 LEU A N 1
ATOM 732 C CA . LEU A 1 99 ? 19.130 14.463 58.316 1.00 32.48 96 LEU A CA 1
ATOM 733 C C . LEU A 1 99 ? 17.959 15.445 58.266 1.00 31.98 96 LEU A C 1
ATOM 734 O O . LEU A 1 99 ? 17.956 16.388 57.456 1.00 31.51 96 LEU A O 1
ATOM 739 N N . TRP A 1 100 ? 16.994 15.235 59.164 1.00 30.59 97 TRP A N 1
ATOM 740 C CA . TRP A 1 100 ? 15.829 16.097 59.262 1.00 30.03 97 TRP A CA 1
ATOM 741 C C . TRP A 1 100 ? 16.260 17.532 59.565 1.00 29.59 97 TRP A C 1
ATOM 742 O O . TRP A 1 100 ? 17.125 17.770 60.420 1.00 29.46 97 TRP A O 1
ATOM 753 N N . GLN A 1 101 ? 15.660 18.476 58.843 1.00 29.61 98 GLN A N 1
ATOM 754 C CA . GLN A 1 101 ? 15.886 19.907 59.049 1.00 29.77 98 GLN A CA 1
ATOM 755 C C . GLN A 1 101 ? 14.569 20.513 59.453 1.00 29.31 98 GLN A C 1
ATOM 756 O O . GLN A 1 101 ? 13.537 20.030 59.026 1.00 28.74 98 GLN A O 1
ATOM 762 N N . ASP A 1 102 ? 14.600 21.590 60.237 1.00 29.47 99 ASP A N 1
ATOM 763 C CA . ASP A 1 102 ? 13.367 22.252 60.662 1.00 30.35 99 ASP A CA 1
ATOM 764 C C . ASP A 1 102 ? 12.481 22.656 59.510 1.00 30.86 99 ASP A C 1
ATOM 765 O O . ASP A 1 102 ? 11.262 22.572 59.616 1.00 31.14 99 ASP A O 1
ATOM 770 N N . TRP A 1 103 ? 13.089 23.110 58.411 1.00 31.23 100 TRP A N 1
ATOM 771 C CA . TRP A 1 103 ? 12.307 23.619 57.289 1.00 31.15 100 TRP A CA 1
ATOM 772 C C . TRP A 1 103 ? 11.571 22.490 56.549 1.00 30.63 100 TRP A C 1
ATOM 773 O O . TRP A 1 103 ? 10.679 22.750 55.719 1.00 30.48 100 TRP A O 1
ATOM 784 N N . PHE A 1 104 ? 11.912 21.246 56.883 1.00 30.81 101 PHE A N 1
ATOM 785 C CA . PHE A 1 104 ? 11.179 20.057 56.376 1.00 31.25 101 PHE A CA 1
ATOM 786 C C . PHE A 1 104 ? 9.719 19.993 56.827 1.00 32.05 101 PHE A C 1
ATOM 787 O O . PHE A 1 104 ? 8.914 19.284 56.214 1.00 32.58 101 PHE A O 1
ATOM 795 N N . ILE A 1 105 ? 9.374 20.715 57.897 1.00 32.23 102 ILE A N 1
ATOM 796 C CA . ILE A 1 105 ? 8.013 20.629 58.443 1.00 32.44 102 ILE A CA 1
ATOM 797 C C . ILE A 1 105 ? 6.974 21.084 57.428 1.00 33.76 102 ILE A C 1
ATOM 798 O O . ILE A 1 105 ? 5.944 20.445 57.266 1.00 33.03 102 ILE A O 1
ATOM 803 N N . GLU A 1 106 ? 7.262 22.193 56.756 1.00 35.93 103 GLU A N 1
ATOM 804 C CA . GLU A 1 106 ? 6.438 22.708 55.658 1.00 38.25 103 GLU A CA 1
ATOM 805 C C . GLU A 1 106 ? 6.136 21.690 54.553 1.00 39.21 103 GLU A C 1
ATOM 806 O O . GLU A 1 106 ? 5.133 21.839 53.850 1.00 39.77 103 GLU A O 1
ATOM 812 N N . HIS A 1 107 ? 7.015 20.689 54.390 1.00 39.49 104 HIS A N 1
ATOM 813 C CA . HIS A 1 107 ? 6.935 19.711 53.293 1.00 40.17 104 HIS A CA 1
ATOM 814 C C . HIS A 1 107 ? 6.500 18.334 53.744 1.00 39.69 104 HIS A C 1
ATOM 815 O O . HIS A 1 107 ? 5.829 17.637 53.002 1.00 40.45 104 HIS A O 1
ATOM 822 N N . PHE A 1 108 ? 6.906 17.935 54.950 1.00 39.42 105 PHE A N 1
ATOM 823 C CA . PHE A 1 108 ? 6.570 16.626 55.496 1.00 38.43 105 PHE A CA 1
ATOM 824 C C . PHE A 1 108 ? 5.911 16.782 56.859 1.00 37.78 105 PHE A C 1
ATOM 825 O O . PHE A 1 108 ? 6.579 16.643 57.884 1.00 37.21 105 PHE A O 1
ATOM 833 N N . PRO A 1 109 ? 4.586 17.036 56.872 1.00 38.28 106 PRO A N 1
ATOM 834 C CA . PRO A 1 109 ? 3.858 17.381 58.110 1.00 37.94 106 PRO A CA 1
ATOM 835 C C . PRO A 1 109 ? 3.842 16.285 59.189 1.00 38.00 106 PRO A C 1
ATOM 836 O O . PRO A 1 109 ? 3.454 16.559 60.336 1.00 37.78 106 PRO A O 1
ATOM 840 N N . GLY A 1 110 ? 4.264 15.071 58.839 1.00 37.11 107 GLY A N 1
ATOM 841 C CA . GLY A 1 110 ? 4.304 13.965 59.794 1.00 36.83 107 GLY A CA 1
ATOM 842 C C . GLY A 1 110 ? 5.559 13.923 60.637 1.00 36.61 107 GLY A C 1
ATOM 843 O O . GLY A 1 110 ? 5.680 13.098 61.543 1.00 36.31 107 GLY A O 1
ATOM 844 N N . GLY A 1 111 ? 6.494 14.826 60.347 1.00 36.66 108 GLY A N 1
ATOM 845 C CA . GLY A 1 111 ? 7.811 14.809 60.992 1.00 37.34 108 GLY A CA 1
ATOM 846 C C . GLY A 1 111 ? 8.780 13.800 60.374 1.00 37.58 108 GLY A C 1
ATOM 847 O O . GLY A 1 111 ? 8.505 13.254 59.304 1.00 37.38 108 GLY A O 1
ATOM 848 N N . PRO A 1 112 ? 9.918 13.548 61.049 1.00 37.46 109 PRO A N 1
ATOM 849 C CA . PRO A 1 112 ? 11.004 12.693 60.554 1.00 38.02 109 PRO A CA 1
ATOM 850 C C . PRO A 1 112 ? 10.593 11.249 60.297 1.00 38.51 109 PRO A C 1
ATOM 851 O O . PRO A 1 112 ? 11.375 10.458 59.742 1.00 38.95 109 PRO A O 1
ATOM 855 N N . THR A 1 113 ? 9.358 10.937 60.664 1.00 38.19 110 THR A N 1
ATOM 856 C CA . THR A 1 113 ? 8.812 9.603 60.564 1.00 38.07 110 THR A CA 1
ATOM 857 C C . THR A 1 113 ? 7.793 9.520 59.404 1.00 37.70 110 THR A C 1
ATOM 858 O O . THR A 1 113 ? 7.343 8.422 59.026 1.00 38.23 110 THR A O 1
ATOM 862 N N . ASP A 1 114 ? 7.462 10.685 58.831 1.00 36.91 111 ASP A N 1
ATOM 863 C CA . ASP A 1 114 ? 6.509 10.830 57.721 1.00 36.56 111 ASP A CA 1
ATOM 864 C C . ASP A 1 114 ? 6.839 9.853 56.583 1.00 36.53 111 ASP A C 1
ATOM 865 O O . ASP A 1 114 ? 7.983 9.830 56.096 1.00 35.87 111 ASP A O 1
ATOM 870 N N . PRO A 1 115 ? 5.839 9.056 56.145 1.00 36.55 112 PRO A N 1
ATOM 871 C CA . PRO A 1 115 ? 6.074 8.050 55.094 1.00 36.57 112 PRO A CA 1
ATOM 872 C C . PRO A 1 115 ? 6.296 8.726 53.754 1.00 36.05 112 PRO A C 1
ATOM 873 O O . PRO A 1 115 ? 6.843 8.121 52.837 1.00 37.44 112 PRO A O 1
ATOM 877 N N . GLY A 1 116 ? 5.855 9.974 53.642 1.00 35.63 113 GLY A N 1
ATOM 878 C CA . GLY A 1 116 ? 6.074 10.766 52.442 1.00 34.87 113 GLY A CA 1
ATOM 879 C C . GLY A 1 116 ? 7.486 11.320 52.309 1.00 34.69 113 GLY A C 1
ATOM 880 O O . GLY A 1 116 ? 7.808 11.901 51.270 1.00 34.76 113 GLY A O 1
ATOM 881 N N . TYR A 1 117 ? 8.320 11.123 53.341 1.00 33.83 114 TYR A N 1
ATOM 882 C CA . TYR A 1 117 ? 9.665 11.740 53.429 1.00 33.48 114 TYR A CA 1
ATOM 883 C C . TYR A 1 117 ? 10.790 10.761 53.055 1.00 33.24 114 TYR A C 1
ATOM 884 O O . TYR A 1 117 ? 10.994 9.733 53.696 1.00 33.21 114 TYR A O 1
ATOM 893 N N . VAL A 1 118 ? 11.523 11.119 51.999 1.00 32.66 115 VAL A N 1
ATOM 894 C CA . VAL A 1 118 ? 12.540 10.267 51.400 1.00 32.27 115 VAL A CA 1
ATOM 895 C C . VAL A 1 118 ? 13.838 11.062 51.249 1.00 30.76 115 VAL A C 1
ATOM 896 O O . VAL A 1 118 ? 13.787 12.288 51.046 1.00 30.63 115 VAL A O 1
ATOM 900 N N . LEU A 1 119 ? 14.978 10.390 51.394 1.00 29.38 116 LEU A N 1
ATOM 901 C CA . LEU A 1 119 ? 16.275 11.007 51.126 1.00 28.94 116 LEU A CA 1
ATOM 902 C C . LEU A 1 119 ? 16.855 10.555 49.780 1.00 28.66 116 LEU A C 1
ATOM 903 O O . LEU A 1 119 ? 16.596 9.437 49.311 1.00 27.86 116 LEU A O 1
ATOM 908 N N . LEU A 1 120 ? 17.617 11.453 49.162 1.00 27.65 117 LEU A N 1
ATOM 909 C CA . LEU A 1 120 ? 18.340 11.120 47.932 1.00 26.91 117 LEU A CA 1
ATOM 910 C C . LEU A 1 120 ? 19.831 11.196 48.209 1.00 27.08 117 LEU A C 1
ATOM 911 O O . LEU A 1 120 ? 20.367 12.253 48.569 1.00 26.35 117 LEU A O 1
ATOM 916 N N . LYS A 1 121 ? 20.495 10.051 48.085 1.00 26.61 118 LYS A N 1
ATOM 917 C CA . LYS A 1 121 ? 21.938 9.983 48.272 1.00 27.11 118 LYS A CA 1
ATOM 918 C C . LYS A 1 121 ? 22.599 9.971 46.900 1.00 26.57 118 LYS A C 1
ATOM 919 O O . LYS A 1 121 ? 22.468 8.997 46.172 1.00 27.52 118 LYS A O 1
ATOM 925 N N . PHE A 1 122 ? 23.311 11.041 46.560 1.00 26.67 119 PHE A N 1
ATOM 926 C CA . PHE A 1 122 ? 24.047 11.125 45.300 1.00 26.21 119 PHE A CA 1
ATOM 927 C C . PHE A 1 122 ? 25.485 10.711 45.544 1.00 26.88 119 PHE A C 1
ATOM 928 O O . PHE A 1 122 ? 26.157 11.290 46.401 1.00 27.46 119 PHE A O 1
ATOM 936 N N . THR A 1 123 ? 25.959 9.731 44.779 1.00 27.22 120 THR A N 1
ATOM 937 C CA . THR A 1 123 ? 27.337 9.255 44.864 1.00 27.71 120 THR A CA 1
ATOM 938 C C . THR A 1 123 ? 28.032 9.555 43.555 1.00 26.83 120 THR A C 1
ATOM 939 O O . THR A 1 123 ? 27.564 9.118 42.494 1.00 26.29 120 THR A O 1
ATOM 943 N N . ALA A 1 124 ? 29.130 10.308 43.646 1.00 26.99 121 ALA A N 1
ATOM 944 C CA . ALA A 1 124 ? 29.802 10.858 42.466 1.00 28.39 121 ALA A CA 1
ATOM 945 C C . ALA A 1 124 ? 30.783 9.853 41.884 1.00 29.24 121 ALA A C 1
ATOM 946 O O . ALA A 1 124 ? 31.418 9.119 42.633 1.00 29.40 121 ALA A O 1
ATOM 948 N N A ASN A 1 125 ? 30.860 9.815 40.549 0.50 30.21 122 ASN A N 1
ATOM 949 N N B ASN A 1 125 ? 30.929 9.835 40.563 0.50 29.39 122 ASN A N 1
ATOM 950 C CA A ASN A 1 125 ? 31.802 8.967 39.797 0.50 31.33 122 ASN A CA 1
ATOM 951 C CA B ASN A 1 125 ? 31.936 8.978 39.930 0.50 29.68 122 ASN A CA 1
ATOM 952 C C A ASN A 1 125 ? 32.858 9.794 39.060 0.50 31.30 122 ASN A C 1
ATOM 953 C C B ASN A 1 125 ? 32.792 9.723 38.896 0.50 30.33 122 ASN A C 1
ATOM 954 O O A ASN A 1 125 ? 33.994 9.349 38.860 0.50 31.29 122 ASN A O 1
ATOM 955 O O B ASN A 1 125 ? 33.734 9.149 38.331 0.50 30.33 122 ASN A O 1
ATOM 964 N N . HIS A 1 126 ? 32.459 10.994 38.644 1.00 30.87 123 HIS A N 1
ATOM 965 C CA . HIS A 1 126 ? 33.192 11.807 37.675 1.00 31.59 123 HIS A CA 1
ATOM 966 C C . HIS A 1 126 ? 32.945 13.282 37.966 1.00 31.72 123 HIS A C 1
ATOM 967 O O . HIS A 1 126 ? 31.810 13.692 38.249 1.00 32.31 123 HIS A O 1
ATOM 974 N N . ALA A 1 127 ? 33.998 14.087 37.925 1.00 31.56 124 ALA A N 1
ATOM 975 C CA . ALA A 1 127 ? 33.826 15.530 38.044 1.00 31.77 124 ALA A CA 1
ATOM 976 C C . ALA A 1 127 ? 34.345 16.281 36.819 1.00 32.49 124 ALA A C 1
ATOM 977 O O . ALA A 1 127 ? 35.299 15.843 36.134 1.00 32.89 124 ALA A O 1
ATOM 979 N N . THR A 1 128 ? 33.694 17.406 36.559 1.00 32.47 125 THR A N 1
ATOM 980 C CA . THR A 1 128 ? 34.116 18.383 35.596 1.00 33.46 125 THR A CA 1
ATOM 981 C C . THR A 1 128 ? 34.214 19.682 36.382 1.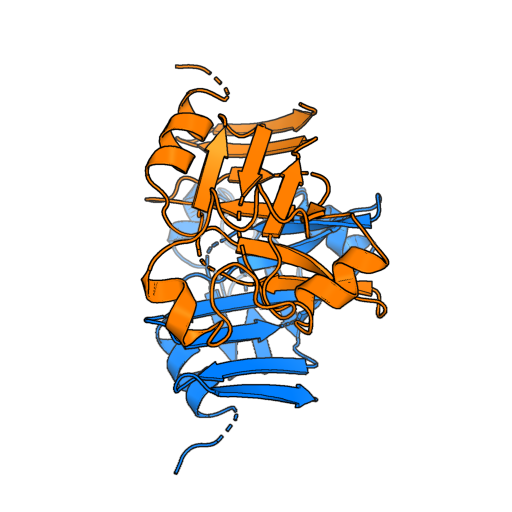00 33.14 125 THR A C 1
ATOM 982 O O . THR A 1 128 ? 33.209 20.198 36.905 1.00 33.07 125 THR A O 1
ATOM 986 N N . TYR A 1 129 ? 35.432 20.193 36.511 1.00 32.88 126 TYR A N 1
ATOM 987 C CA . TYR A 1 129 ? 35.672 21.442 37.235 1.00 33.46 126 TYR A CA 1
ATOM 988 C C . TYR A 1 129 ? 35.882 22.620 36.280 1.00 34.61 126 TYR A C 1
ATOM 989 O O . TYR A 1 129 ? 36.616 22.491 35.290 1.00 34.29 126 TYR A O 1
ATOM 998 N N . TRP A 1 130 ? 35.246 23.752 36.590 1.00 36.07 127 TRP A N 1
ATOM 999 C CA . TRP A 1 130 ? 35.592 25.063 36.008 1.00 37.60 127 TRP A CA 1
ATOM 1000 C C . TRP A 1 130 ? 36.027 25.942 37.158 1.00 37.11 127 TRP A C 1
ATOM 1001 O O . TRP A 1 130 ? 35.232 26.666 37.742 1.00 35.18 127 TRP A O 1
ATOM 1012 N N . ILE A 1 131 ? 37.296 25.834 37.530 1.00 36.52 128 ILE A N 1
ATOM 1013 C CA . ILE A 1 131 ? 37.813 26.641 38.608 1.00 36.21 128 ILE A CA 1
ATOM 1014 C C . ILE A 1 131 ? 39.044 27.329 38.062 1.00 36.90 128 ILE A C 1
ATOM 1015 O O . ILE A 1 131 ? 39.775 26.744 37.254 1.00 36.75 128 ILE A O 1
ATOM 1020 N N . GLU A 1 132 ? 39.242 28.577 38.489 1.00 37.78 129 GLU A N 1
ATOM 1021 C CA . GLU A 1 132 ? 40.293 29.466 37.958 1.00 38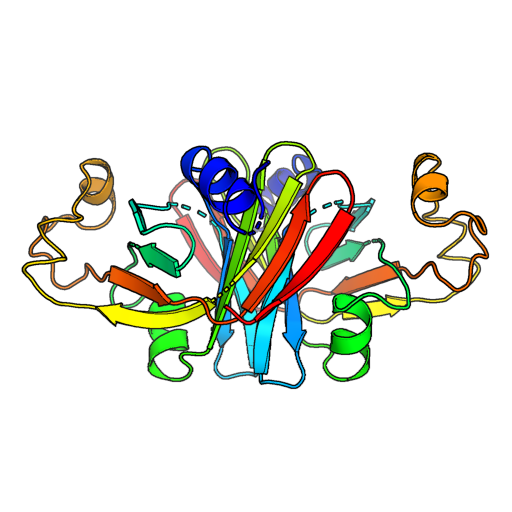.45 129 GLU A CA 1
ATOM 1022 C C . GLU A 1 132 ? 40.283 29.532 36.429 1.00 38.59 129 GLU A C 1
ATOM 1023 O O . GLU A 1 132 ? 41.331 29.407 35.767 1.00 38.28 129 GLU A O 1
ATOM 1029 N N . GLY A 1 133 ? 39.081 29.739 35.883 1.00 38.64 130 GLY A N 1
ATOM 1030 C CA . GLY A 1 133 ? 38.844 29.765 34.435 1.00 38.72 130 GLY A CA 1
ATOM 1031 C C . GLY A 1 133 ? 39.525 28.640 33.678 1.00 38.82 130 GLY A C 1
ATOM 1032 O O . GLY A 1 133 ? 39.903 28.802 32.503 1.00 39.58 130 GLY A O 1
ATOM 1033 N N . THR A 1 134 ? 39.693 27.505 34.357 1.00 38.05 131 THR A N 1
ATOM 1034 C CA . THR A 1 134 ? 40.355 26.341 33.802 1.00 38.07 131 THR A CA 1
ATOM 1035 C C . THR A 1 134 ? 39.439 25.131 33.903 1.00 38.31 131 THR A C 1
ATOM 1036 O O . THR A 1 134 ? 38.907 24.831 34.974 1.00 38.15 131 THR A O 1
ATOM 1040 N N . PHE A 1 135 ? 39.268 24.440 32.785 1.00 39.11 132 PHE A N 1
ATOM 1041 C CA . PHE A 1 135 ? 38.461 23.233 32.731 1.00 39.73 132 PHE A CA 1
ATOM 1042 C C . PHE A 1 135 ? 39.268 21.945 32.948 1.00 39.32 132 PHE A C 1
ATOM 1043 O O . PHE A 1 135 ? 40.280 21.719 32.289 1.00 39.54 132 PHE A O 1
ATOM 1051 N N . ILE A 1 136 ? 38.808 21.109 33.882 1.00 38.52 133 ILE A N 1
ATOM 1052 C CA . ILE A 1 136 ? 39.402 19.784 34.138 1.00 38.40 133 ILE A CA 1
ATOM 1053 C C . ILE A 1 136 ? 38.329 18.715 34.353 1.00 38.53 133 ILE A C 1
ATOM 1054 O O . ILE A 1 136 ? 37.359 18.942 35.072 1.00 37.84 133 ILE A O 1
ATOM 1059 N N . HIS A 1 137 ? 38.503 17.569 33.702 1.00 39.13 134 HIS A N 1
ATOM 1060 C CA . HIS A 1 137 ? 37.499 16.524 33.687 1.00 40.28 134 HIS A CA 1
ATOM 1061 C C . HIS A 1 137 ? 38.124 15.221 34.166 1.00 40.72 134 HIS A C 1
ATOM 1062 O O . HIS A 1 137 ? 38.815 14.525 33.389 1.00 41.11 134 HIS A O 1
ATOM 1069 N N . LYS A 1 138 ? 37.866 14.893 35.435 1.00 40.34 135 LYS A N 1
ATOM 1070 C CA . LYS A 1 138 ? 38.489 13.753 36.134 1.00 40.33 135 LYS A CA 1
ATOM 1071 C C . LYS A 1 138 ? 37.505 12.674 36.593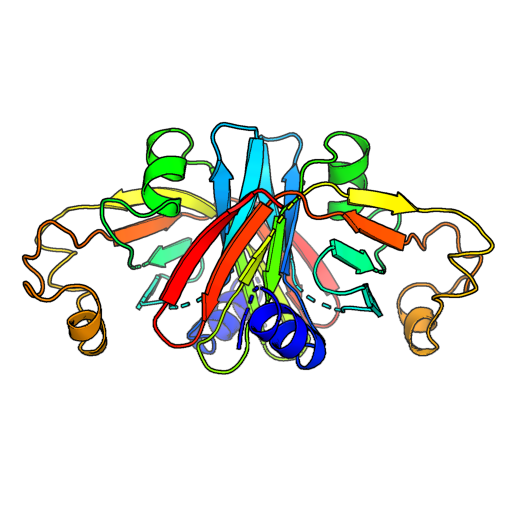 1.00 40.03 135 LYS A C 1
ATOM 1072 O O . LYS A 1 138 ? 36.413 12.992 37.067 1.00 39.47 135 LYS A O 1
ATOM 1078 N N . LYS A 1 139 ? 37.924 11.407 36.525 1.00 39.36 136 LYS A N 1
ATOM 1079 C CA . LYS A 1 139 ? 37.233 10.311 37.228 1.00 39.50 136 LYS A CA 1
ATOM 1080 C C . LYS A 1 139 ? 37.412 10.461 38.753 1.00 38.77 136 LYS A C 1
ATOM 1081 O O . LYS A 1 139 ? 38.462 10.891 39.195 1.00 38.08 136 LYS A O 1
ATOM 1087 N N . LEU A 1 140 ? 36.386 10.141 39.545 1.00 38.79 137 LEU A N 1
ATOM 1088 C CA . LEU A 1 140 ? 36.498 10.192 41.019 1.00 39.30 137 LEU A CA 1
ATOM 1089 C C . LEU A 1 140 ? 36.655 8.826 41.672 1.00 39.42 137 LEU A C 1
ATOM 1090 O O . LEU A 1 140 ? 35.874 7.910 41.407 1.00 40.51 137 LEU A O 1
ATOM 1095 N N . LYS B 1 7 ? -0.795 36.578 36.509 1.00 39.91 4 LYS B N 1
ATOM 1096 C CA . LYS B 1 7 ? -1.771 35.732 37.258 1.00 39.48 4 LYS B CA 1
ATOM 1097 C C . LYS B 1 7 ? -1.853 34.290 36.752 1.00 38.84 4 LYS B C 1
ATOM 1098 O O . LYS B 1 7 ? -2.193 33.396 37.511 1.00 38.79 4 LYS B O 1
ATOM 1104 N N . THR B 1 8 ? -1.551 34.068 35.480 1.00 37.94 5 THR B N 1
ATOM 1105 C CA . THR B 1 8 ? -1.491 32.710 34.936 1.00 36.88 5 THR B CA 1
ATOM 1106 C C . THR B 1 8 ? -0.138 32.096 35.324 1.00 35.27 5 THR B C 1
ATOM 1107 O O . THR B 1 8 ? 0.845 32.813 35.501 1.00 33.65 5 THR B O 1
ATOM 1119 N N . LYS B 1 10 ? 1.999 30.121 33.628 1.00 32.61 7 LYS B N 1
ATOM 1120 C CA . LYS B 1 10 ? 2.987 30.381 32.573 1.00 32.93 7 LYS B CA 1
ATOM 1121 C C . LYS B 1 10 ? 3.396 31.859 32.543 1.00 32.42 7 LYS B C 1
ATOM 1122 O O . LYS B 1 10 ? 4.565 32.167 32.324 1.00 31.48 7 LYS B O 1
ATOM 1128 N N . GLU B 1 11 ? 2.440 32.757 32.798 1.00 31.50 8 GLU B N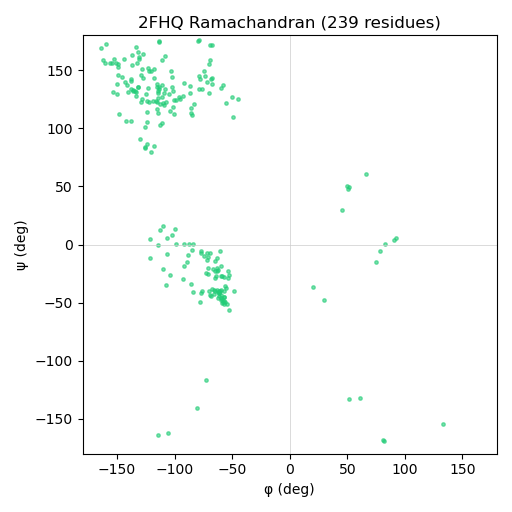 1
ATOM 1129 C CA . GLU B 1 11 ? 2.747 34.187 32.892 1.00 31.82 8 GLU B CA 1
ATOM 1130 C C . GLU B 1 11 ? 3.724 34.491 34.009 1.00 31.38 8 GLU B C 1
ATOM 1131 O O . GLU B 1 11 ? 4.620 35.301 33.825 1.00 31.35 8 GLU B O 1
ATOM 1137 N N . LYS B 1 12 ? 3.550 33.850 35.168 1.00 30.59 9 LYS B N 1
ATOM 1138 C CA . LYS B 1 12 ? 4.487 34.023 36.281 1.00 30.54 9 LYS B CA 1
ATOM 1139 C C . LYS B 1 12 ? 5.879 33.431 35.965 1.00 29.30 9 LYS B C 1
ATOM 1140 O O . LYS B 1 12 ? 6.910 33.995 36.344 1.00 28.30 9 LYS B O 1
ATOM 1146 N N . ALA B 1 13 ? 5.872 32.296 35.277 1.00 29.07 10 ALA B N 1
ATOM 1147 C CA . ALA B 1 13 ? 7.089 31.603 34.859 1.00 29.17 10 ALA B CA 1
ATOM 1148 C C . ALA B 1 13 ? 7.883 32.431 33.834 1.00 29.32 10 ALA B C 1
ATOM 1149 O O . ALA B 1 13 ? 9.111 32.511 33.921 1.00 28.62 10 ALA B O 1
ATOM 1151 N N . VAL B 1 14 ? 7.184 33.031 32.869 1.00 30.15 11 VAL B N 1
ATOM 1152 C CA . VAL B 1 14 ? 7.817 33.977 31.931 1.00 31.66 11 VAL B CA 1
ATOM 1153 C C . VAL B 1 14 ? 8.438 35.153 32.683 1.00 32.36 11 VAL B C 1
ATOM 1154 O O . VAL B 1 14 ? 9.617 35.448 32.477 1.00 32.75 11 VAL B O 1
ATOM 1158 N N . GLU B 1 15 ? 7.660 35.787 33.580 1.00 32.93 12 GLU B N 1
ATOM 1159 C CA . GLU B 1 15 ? 8.155 36.889 34.418 1.00 33.18 12 GLU B CA 1
ATOM 1160 C C . GLU B 1 15 ? 9.386 36.462 35.231 1.00 32.83 12 GLU B C 1
ATOM 1161 O O . GLU B 1 15 ? 10.319 37.259 35.449 1.00 32.18 12 GLU B O 1
ATOM 1167 N N . LEU B 1 16 ? 9.398 35.200 35.669 1.00 32.04 13 LEU B N 1
ATOM 1168 C CA . LEU B 1 16 ? 10.540 34.663 36.411 1.00 31.37 13 LEU B CA 1
ATOM 1169 C C . LEU B 1 16 ? 11.766 34.515 35.500 1.00 31.24 13 LEU B C 1
ATOM 1170 O O . LEU B 1 16 ? 12.866 34.866 35.889 1.00 30.82 13 LEU B O 1
ATOM 1175 N N . LEU B 1 17 ? 11.570 34.008 34.283 1.00 31.84 14 LEU B N 1
ATOM 1176 C CA . LEU B 1 17 ? 12.690 33.856 33.349 1.00 32.66 14 LEU B CA 1
ATOM 1177 C C . LEU B 1 17 ? 13.310 35.219 33.039 1.00 33.56 14 LEU B C 1
ATOM 1178 O O . LEU B 1 17 ? 14.531 35.352 32.964 1.00 33.85 14 LEU B O 1
ATOM 1183 N N . GLN B 1 18 ? 12.462 36.228 32.880 1.00 34.92 15 GLN B N 1
ATOM 1184 C CA . GLN B 1 18 ? 12.932 37.576 32.568 1.00 36.46 15 GLN B CA 1
ATOM 1185 C C . GLN B 1 18 ? 13.878 38.131 33.645 1.00 36.32 15 GLN B C 1
ATOM 1186 O O . GLN B 1 18 ? 14.746 38.950 33.347 1.00 36.70 15 GLN B O 1
ATOM 1192 N N . LYS B 1 19 ? 13.733 37.666 34.885 1.00 36.40 16 LYS B N 1
ATOM 1193 C CA . LYS B 1 19 ? 14.606 38.120 35.974 1.00 36.28 16 LYS B CA 1
ATOM 1194 C C . LYS B 1 19 ? 15.881 37.296 36.114 1.00 35.67 16 LYS B C 1
ATOM 1195 O O . LYS B 1 19 ? 16.767 37.658 36.897 1.00 35.84 16 LYS B O 1
ATOM 1201 N N . CYS B 1 20 ? 15.962 36.181 35.381 1.00 34.92 17 CYS B N 1
ATOM 1202 C CA . CYS B 1 20 ? 17.111 35.265 35.486 1.00 33.97 17 CYS B CA 1
ATOM 1203 C C . CYS B 1 20 ? 18.088 35.471 34.336 1.00 33.63 17 CYS B C 1
ATOM 1204 O O . CYS B 1 20 ? 17.705 35.340 33.169 1.00 33.07 17 CYS B O 1
ATOM 1207 N N . GLU B 1 21 ? 19.350 35.746 34.668 1.00 32.90 18 GLU B N 1
ATOM 1208 C CA . GLU B 1 21 ? 20.404 35.898 33.661 1.00 33.05 18 GLU B CA 1
ATOM 1209 C C . GLU B 1 21 ? 21.131 34.582 33.390 1.00 31.68 18 GLU B C 1
ATOM 1210 O O . GLU B 1 21 ? 21.852 34.445 32.398 1.00 31.93 18 GLU B O 1
ATOM 1216 N N . VAL B 1 22 ? 20.988 33.645 34.318 1.00 30.94 19 VAL B N 1
ATOM 1217 C CA . VAL B 1 22 ? 21.592 32.317 34.195 1.00 29.17 19 VAL B CA 1
ATOM 1218 C C . VAL B 1 22 ? 20.511 31.251 34.274 1.00 27.83 19 VAL B C 1
ATOM 1219 O O . VAL B 1 22 ? 19.461 31.441 34.938 1.00 28.06 19 VAL B O 1
ATOM 1223 N N . VAL B 1 23 ? 20.753 30.144 33.581 1.00 25.48 20 VAL B N 1
ATOM 1224 C CA . VAL B 1 23 ? 19.855 28.988 33.622 1.00 25.01 20 VAL B CA 1
ATOM 1225 C C . VAL B 1 23 ? 20.764 27.781 33.821 1.00 24.46 20 VAL B C 1
ATOM 1226 O O . VAL B 1 23 ? 21.990 27.930 33.768 1.00 24.65 20 VAL B O 1
ATOM 1230 N N . THR B 1 24 ? 20.189 26.612 34.105 1.00 23.72 21 THR B N 1
ATOM 1231 C CA . THR B 1 24 ? 20.988 25.368 34.149 1.00 24.02 21 THR B CA 1
ATOM 1232 C C . THR B 1 24 ? 20.484 24.441 33.034 1.00 24.01 21 THR B C 1
ATOM 1233 O O . THR B 1 24 ? 19.284 24.132 32.974 1.00 23.10 21 THR B O 1
ATOM 1237 N N . LEU B 1 25 ? 21.417 24.046 32.154 1.00 23.27 22 LEU B N 1
ATOM 1238 C CA . LEU B 1 25 ? 21.125 23.268 30.964 1.00 23.46 22 LEU B CA 1
ATOM 1239 C C . LEU B 1 25 ? 21.649 21.873 31.180 1.00 23.35 22 LEU B C 1
ATOM 1240 O O . LEU B 1 25 ? 22.796 21.704 31.643 1.00 24.17 22 LEU B O 1
ATOM 1245 N N . ALA B 1 26 ? 20.826 20.879 30.849 1.00 22.20 23 ALA B N 1
ATOM 1246 C CA . ALA B 1 26 ? 21.248 19.481 30.955 1.00 22.57 23 ALA B CA 1
ATOM 1247 C C . ALA B 1 26 ? 21.126 18.746 29.630 1.00 23.11 23 ALA B C 1
ATOM 1248 O O . ALA B 1 26 ? 20.144 18.866 28.909 1.00 22.28 23 ALA B O 1
ATOM 1250 N N . SER B 1 27 ? 22.174 18.000 29.309 1.00 24.85 24 SER B N 1
ATOM 1251 C CA . SER B 1 27 ? 22.183 17.118 28.162 1.00 24.32 24 SER B CA 1
ATOM 1252 C C . SER B 1 27 ? 22.268 15.703 28.747 1.00 24.79 24 SER B C 1
ATOM 1253 O O . SER B 1 27 ? 22.368 15.542 29.961 1.00 24.41 24 SER B O 1
ATOM 1256 N N . VAL B 1 28 ? 22.198 14.689 27.890 1.00 25.01 25 VAL B N 1
ATOM 1257 C CA . VAL B 1 28 ? 22.475 13.309 28.292 1.00 25.50 25 VAL B CA 1
ATOM 1258 C C . VAL B 1 28 ? 23.674 12.828 27.471 1.00 25.74 25 VAL B C 1
ATOM 1259 O O . VAL B 1 28 ? 23.673 12.918 26.233 1.00 26.57 25 VAL B O 1
ATOM 1263 N N . ASN B 1 29 ? 24.722 12.386 28.148 1.00 25.64 26 ASN B N 1
ATOM 1264 C CA . ASN B 1 29 ? 25.920 11.964 27.411 1.00 26.24 26 ASN B CA 1
ATOM 1265 C C . ASN B 1 29 ? 25.753 10.561 26.826 1.00 27.30 26 ASN B C 1
ATOM 1266 O O . ASN B 1 29 ? 24.723 9.884 27.033 1.00 25.61 26 ASN B O 1
ATOM 1271 N N . LYS B 1 30 ? 26.751 10.110 26.070 1.00 27.65 27 LYS B N 1
ATOM 1272 C CA . LYS B 1 30 ? 26.626 8.811 25.444 1.00 29.20 27 LYS B CA 1
ATOM 1273 C C . LYS B 1 30 ? 26.615 7.688 26.484 1.00 29.70 27 LYS B C 1
ATOM 1274 O O . LYS B 1 30 ? 26.115 6.605 26.215 1.00 29.33 27 LYS B O 1
ATOM 1280 N N . GLU B 1 31 ? 27.133 7.966 27.680 1.00 29.90 28 GLU B N 1
ATOM 1281 C CA . GLU B 1 31 ? 27.071 7.009 28.769 1.00 31.01 28 GLU B CA 1
ATOM 1282 C C . GLU B 1 31 ? 25.695 6.916 29.445 1.00 30.51 28 GLU B C 1
ATOM 1283 O O . GLU B 1 31 ? 25.489 6.037 30.285 1.00 30.95 28 GLU B O 1
ATOM 1289 N N . GLY B 1 32 ? 24.764 7.812 29.082 1.00 29.82 29 GLY B N 1
ATOM 1290 C CA . GLY B 1 32 ? 23.420 7.841 29.654 1.00 28.40 29 GLY B CA 1
ATOM 1291 C C . GLY B 1 32 ? 23.227 8.720 30.896 1.00 28.82 29 GLY B C 1
ATOM 1292 O O . GLY B 1 32 ? 22.137 8.745 31.498 1.00 28.50 29 GLY B O 1
ATOM 1293 N N . TYR B 1 33 ? 24.274 9.436 31.295 1.00 27.53 30 TYR B N 1
ATOM 1294 C CA . TYR B 1 33 ? 24.188 10.323 32.441 1.00 27.24 30 TYR B CA 1
ATOM 1295 C C . TYR B 1 33 ? 23.685 11.693 32.035 1.00 26.51 30 TYR B C 1
ATOM 1296 O O . TYR B 1 33 ? 24.150 12.238 31.024 1.00 26.83 30 TYR B O 1
ATOM 1305 N N . PRO B 1 34 ? 22.765 12.272 32.831 1.00 26.44 31 PRO B N 1
ATOM 1306 C CA . PRO B 1 34 ? 22.368 13.649 32.553 1.00 25.98 31 PRO B CA 1
ATOM 1307 C C . PRO B 1 34 ? 23.448 14.606 33.072 1.00 26.32 31 PRO B C 1
ATOM 1308 O O . PRO B 1 34 ? 24.049 14.361 34.116 1.00 25.78 31 PRO B O 1
ATOM 1312 N N . ARG B 1 35 ? 23.689 15.680 32.323 1.00 26.34 32 ARG B N 1
ATOM 1313 C CA . ARG B 1 35 ? 24.800 16.595 32.557 1.00 28.07 32 ARG B CA 1
ATOM 1314 C C . ARG B 1 35 ? 24.303 18.032 32.734 1.00 26.45 32 ARG B C 1
ATOM 1315 O O . ARG B 1 35 ? 24.291 18.778 31.752 1.00 27.19 32 ARG B O 1
ATOM 1323 N N . PRO B 1 36 ? 23.924 18.437 33.965 1.00 26.27 33 PRO B N 1
ATOM 1324 C CA . PRO B 1 36 ? 23.551 19.844 34.214 1.00 25.42 33 PRO B CA 1
ATOM 1325 C C . PRO B 1 36 ? 24.750 20.770 34.299 1.00 25.57 33 PRO B C 1
ATOM 1326 O O . PRO B 1 36 ? 25.736 20.480 35.000 1.00 24.85 33 PRO B O 1
ATOM 1330 N N . VAL B 1 37 ? 24.652 21.900 33.613 1.00 25.57 34 VAL B N 1
ATOM 1331 C CA . VAL B 1 37 ? 25.723 22.895 33.616 1.00 25.94 34 VAL B CA 1
ATOM 1332 C C . VAL B 1 37 ? 25.098 24.280 33.648 1.00 25.75 34 VAL B C 1
ATOM 1333 O O . VAL B 1 37 ? 24.097 24.528 32.965 1.00 24.29 34 VAL B O 1
ATOM 1337 N N . PRO B 1 38 ? 25.665 25.187 34.465 1.00 26.53 35 PRO B N 1
ATOM 1338 C CA . PRO B 1 38 ? 25.186 26.560 34.449 1.00 26.78 35 PRO B CA 1
ATOM 1339 C C . PRO B 1 38 ? 25.507 27.275 33.124 1.00 27.07 35 PRO B C 1
ATOM 1340 O O . PRO B 1 38 ? 26.593 27.083 32.552 1.00 28.27 35 PRO B O 1
ATOM 1352 N N . SER B 1 40 ? 24.798 31.038 30.659 1.00 27.75 37 SER B N 1
ATOM 1353 C CA . SER B 1 40 ? 24.313 32.399 30.516 1.00 27.48 37 SER B CA 1
ATOM 1354 C C . SER B 1 40 ? 23.140 32.365 29.545 1.00 27.24 37 SER B C 1
ATOM 1355 O O . SER B 1 40 ? 23.223 31.717 28.514 1.00 27.05 37 SER B O 1
ATOM 1358 N N . LYS B 1 41 ? 22.049 33.044 29.893 1.00 26.73 38 LYS B N 1
ATOM 1359 C CA . LYS B 1 41 ? 20.869 33.142 29.028 1.00 27.63 38 LYS B CA 1
ATOM 1360 C C . LYS B 1 41 ? 21.091 34.316 28.067 1.00 27.83 38 LYS B C 1
ATOM 1361 O O . LYS B 1 41 ? 21.147 35.441 28.508 1.00 27.51 38 LYS B O 1
ATOM 1367 N N . ILE B 1 42 ? 21.230 34.052 26.766 1.00 28.36 39 ILE B N 1
ATOM 1368 C CA . ILE B 1 42 ? 21.423 35.129 25.778 1.00 29.18 39 ILE B CA 1
ATOM 1369 C C . ILE B 1 42 ? 20.117 35.846 25.449 1.00 29.66 39 ILE B C 1
ATOM 1370 O O . ILE B 1 42 ? 20.056 37.082 25.464 1.00 29.32 39 ILE B O 1
ATOM 1375 N N . ALA B 1 43 ? 19.086 35.058 25.139 1.00 29.89 40 ALA B N 1
ATOM 1376 C CA . ALA B 1 43 ? 17.748 35.545 24.801 1.00 30.89 40 ALA B CA 1
ATOM 1377 C C . ALA B 1 43 ? 16.728 34.446 25.093 1.00 31.20 40 ALA B C 1
ATOM 1378 O O . ALA B 1 43 ? 17.077 33.274 25.092 1.00 31.70 40 ALA B O 1
ATOM 1380 N N . ALA B 1 44 ? 15.478 34.833 25.323 1.00 31.87 41 ALA B N 1
ATOM 1381 C CA . ALA B 1 44 ? 14.368 33.896 25.495 1.00 33.10 41 ALA B CA 1
ATOM 1382 C C . ALA B 1 44 ? 13.077 34.485 24.920 1.00 33.98 41 ALA B C 1
ATOM 1383 O O . ALA B 1 44 ? 12.853 35.689 25.005 1.00 34.00 41 ALA B O 1
ATOM 1385 N N . GLU B 1 45 ? 12.231 33.646 24.327 1.00 34.80 42 GLU B N 1
ATOM 1386 C CA . GLU B 1 45 ? 10.878 34.070 23.937 1.00 35.61 42 GLU B CA 1
ATOM 1387 C C . GLU B 1 45 ? 9.870 33.329 24.799 1.00 34.76 42 GLU B C 1
ATOM 1388 O O . GLU B 1 45 ? 9.610 32.140 24.581 1.00 34.18 42 GLU B O 1
ATOM 1394 N N . GLY B 1 46 ? 9.320 34.027 25.789 1.00 34.38 43 GLY B N 1
ATOM 1395 C CA . GLY B 1 46 ? 8.449 33.378 26.784 1.00 33.38 43 GLY B CA 1
ATOM 1396 C C . GLY B 1 46 ? 9.253 32.313 27.502 1.00 32.49 43 GLY B C 1
ATOM 1397 O O . GLY B 1 46 ? 10.360 32.584 27.949 1.00 32.12 43 GLY B O 1
ATOM 1398 N N . ILE B 1 47 ? 8.686 31.110 27.620 1.00 32.24 44 ILE B N 1
ATOM 1399 C CA . ILE B 1 47 ? 9.449 29.920 28.055 1.00 31.92 44 ILE B CA 1
ATOM 1400 C C . ILE B 1 47 ? 9.570 28.908 26.924 1.00 32.06 44 ILE B C 1
ATOM 1401 O O . ILE B 1 47 ? 9.986 27.774 27.131 1.00 32.24 44 ILE B O 1
ATOM 1406 N N . SER B 1 48 ? 9.231 29.344 25.718 1.00 32.44 45 SER B N 1
ATOM 1407 C CA . SER B 1 48 ? 9.159 28.447 24.570 1.00 32.61 45 SER B CA 1
ATOM 1408 C C . SER B 1 48 ? 10.509 28.219 23.898 1.00 31.98 45 SER B C 1
ATOM 1409 O O . SER B 1 48 ? 10.834 27.092 23.492 1.00 31.29 45 SER B O 1
ATOM 1412 N N . THR B 1 49 ? 11.294 29.286 23.775 1.00 31.56 46 THR B N 1
ATOM 1413 C CA . THR B 1 49 ? 12.612 29.182 23.149 1.00 31.19 46 THR B CA 1
ATOM 1414 C C . THR B 1 49 ? 13.655 29.955 23.942 1.00 29.80 46 THR B C 1
ATOM 1415 O O . THR B 1 49 ? 13.422 31.100 24.325 1.00 28.99 46 THR B O 1
ATOM 1419 N N . ILE B 1 50 ? 14.796 29.320 24.211 1.00 28.76 47 ILE B N 1
ATOM 1420 C CA . ILE B 1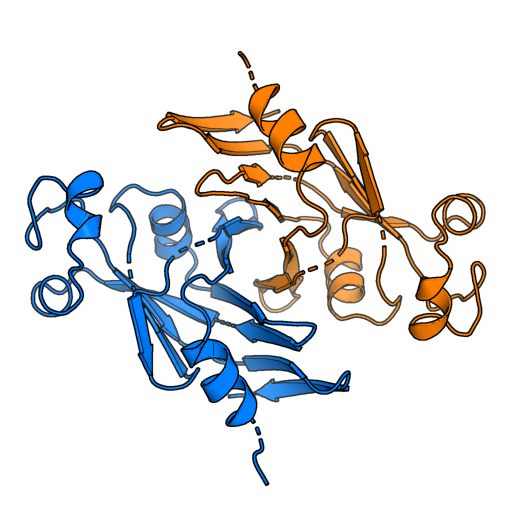 50 ? 15.882 29.962 24.960 1.00 27.78 47 ILE B CA 1
ATOM 1421 C C . ILE B 1 50 ? 17.221 29.753 24.246 1.00 28.31 47 ILE B C 1
ATOM 1422 O O . ILE B 1 50 ? 17.535 28.641 23.808 1.00 28.19 47 ILE B O 1
ATOM 1427 N N . TRP B 1 51 ? 18.003 30.829 24.156 1.00 28.37 48 TRP B N 1
ATOM 1428 C CA . TRP B 1 51 ? 19.257 30.851 23.416 1.00 28.24 48 TRP B CA 1
ATOM 1429 C C . TRP B 1 51 ? 20.468 30.962 24.321 1.00 27.65 48 TRP B C 1
ATOM 1430 O O . TRP B 1 51 ? 20.489 31.780 25.248 1.00 27.92 48 TRP B O 1
ATOM 1449 N N . SER B 1 53 ? 25.087 30.061 24.234 1.00 26.48 50 SER B N 1
ATOM 1450 C CA . SER B 1 53 ? 26.239 29.832 23.376 1.00 28.13 50 SER B CA 1
ATOM 1451 C C . SER B 1 53 ? 27.173 28.902 24.107 1.00 28.43 50 SER B C 1
ATOM 1452 O O . SER B 1 53 ? 27.126 28.832 25.327 1.00 29.09 50 SER B O 1
ATOM 1455 N N . THR B 1 54 ? 28.007 28.178 23.361 1.00 28.66 51 THR B N 1
ATOM 1456 C CA . THR B 1 54 ? 28.999 27.274 23.948 1.00 28.40 51 THR B CA 1
ATOM 1457 C C . THR B 1 54 ? 30.100 26.994 22.919 1.00 27.61 51 THR B C 1
ATOM 1458 O O . THR B 1 54 ? 29.994 27.389 21.761 1.00 27.97 51 THR B O 1
ATOM 1462 N N . GLY B 1 55 ? 31.155 26.321 23.345 1.00 27.20 52 GLY B N 1
ATOM 1463 C CA . GLY B 1 55 ? 32.204 25.902 22.409 1.00 26.73 52 GLY B CA 1
ATOM 1464 C C . GLY B 1 55 ? 31.733 24.774 21.512 1.00 26.31 52 GLY B C 1
ATOM 1465 O O . GLY B 1 55 ? 31.032 23.844 21.960 1.00 25.41 52 GLY B O 1
ATOM 1466 N N . ALA B 1 56 ? 32.113 24.843 20.235 1.00 26.11 53 ALA B N 1
ATOM 1467 C CA . ALA B 1 56 ? 31.850 23.754 19.288 1.00 26.23 53 ALA B CA 1
ATOM 1468 C C . ALA B 1 56 ? 32.439 22.420 19.738 1.00 26.81 53 ALA B C 1
ATOM 1469 O O . ALA B 1 56 ? 31.931 21.349 19.384 1.00 26.19 53 ALA B O 1
ATOM 1471 N N . ASP B 1 57 ? 33.517 22.474 20.511 1.00 27.27 54 ASP B N 1
ATOM 1472 C CA . ASP B 1 57 ? 34.116 21.257 21.038 1.00 28.93 54 ASP B CA 1
ATOM 1473 C C . ASP B 1 57 ? 33.735 20.961 22.498 1.00 28.78 54 ASP B C 1
ATOM 1474 O O . ASP B 1 57 ? 34.366 20.126 23.158 1.00 28.28 54 ASP B O 1
ATOM 1479 N N . SER B 1 58 ? 32.730 21.649 23.025 1.00 29.05 55 SER B N 1
ATOM 1480 C CA . SER B 1 58 ? 32.333 21.401 24.429 1.00 28.68 55 SER B CA 1
ATOM 1481 C C . SER B 1 58 ? 31.695 20.022 24.606 1.00 28.49 55 SER B C 1
ATOM 1482 O O . SER B 1 58 ? 31.197 19.435 23.647 1.00 28.36 55 SER B O 1
ATOM 1485 N N . LEU B 1 59 ? 31.694 19.516 25.835 1.00 28.20 56 LEU B N 1
ATOM 1486 C CA . LEU B 1 59 ? 31.008 18.264 26.131 1.00 29.27 56 LEU B CA 1
ATOM 1487 C C . LEU B 1 59 ? 29.505 18.373 25.796 1.00 28.91 56 LEU B C 1
ATOM 1488 O O . LEU B 1 59 ? 28.932 17.428 25.276 1.00 30.68 56 LEU B O 1
ATOM 1493 N N . LYS B 1 60 ? 28.903 19.530 26.079 1.00 29.02 57 LYS B N 1
ATOM 1494 C CA . LYS B 1 60 ? 27.496 19.873 25.738 1.00 29.94 57 LYS B CA 1
ATOM 1495 C C . LYS B 1 60 ? 27.237 19.641 24.262 1.00 28.72 57 LYS B C 1
ATOM 1496 O O . LYS B 1 60 ? 26.316 18.937 23.870 1.00 28.74 57 LYS B O 1
ATOM 1502 N N . THR B 1 61 ? 28.049 20.290 23.429 1.00 28.37 58 THR B N 1
ATOM 1503 C CA . THR B 1 61 ? 27.858 20.222 21.996 1.00 28.18 58 THR B CA 1
ATOM 1504 C C . THR B 1 61 ? 27.913 18.786 21.500 1.00 28.16 58 THR B C 1
ATOM 1505 O O . THR B 1 61 ? 27.032 18.352 20.754 1.00 27.81 58 THR B O 1
ATOM 1509 N N . ILE B 1 62 ? 28.946 18.061 21.910 1.00 28.17 59 ILE B N 1
ATOM 1510 C CA . ILE B 1 62 ? 29.129 16.676 21.490 1.00 28.86 59 ILE B CA 1
ATOM 1511 C C . ILE B 1 62 ? 27.946 15.810 21.952 1.00 28.12 59 ILE B C 1
ATOM 1512 O O . ILE B 1 62 ? 27.461 14.962 21.192 1.00 28.07 59 ILE B O 1
ATOM 1517 N N . ASP B 1 63 ? 27.478 16.018 23.185 1.00 26.98 60 ASP B N 1
ATOM 1518 C CA . ASP B 1 63 ? 26.228 15.358 23.605 1.00 26.35 60 ASP B CA 1
ATOM 1519 C C . ASP B 1 63 ? 25.045 15.630 22.664 1.00 25.78 60 ASP B C 1
ATOM 1520 O O . ASP B 1 63 ? 24.365 14.703 22.218 1.00 24.99 60 ASP B O 1
ATOM 1525 N N . PHE B 1 64 ? 24.802 16.902 22.369 1.00 25.70 61 PHE B N 1
ATOM 1526 C CA . PHE B 1 64 ? 23.589 17.287 21.662 1.00 25.34 61 PHE B CA 1
ATOM 1527 C C . PHE B 1 64 ? 23.567 16.871 20.202 1.00 26.96 61 PHE B C 1
ATOM 1528 O O . PHE B 1 64 ? 22.488 16.685 19.604 1.00 26.68 61 PHE B O 1
ATOM 1536 N N . LEU B 1 65 ? 24.758 16.715 19.633 1.00 27.52 62 LEU B N 1
ATOM 1537 C CA . LEU B 1 65 ? 24.874 16.288 18.242 1.00 28.44 62 LEU B CA 1
ATOM 1538 C C . LEU B 1 65 ? 24.335 14.879 18.030 1.00 29.76 62 LEU B C 1
ATOM 1539 O O . LEU B 1 65 ? 23.825 14.555 16.935 1.00 30.50 62 LEU B O 1
ATOM 1544 N N . SER B 1 66 ? 24.414 14.058 19.084 1.00 30.16 63 SER B N 1
ATOM 1545 C CA . SER B 1 66 ? 23.888 12.685 19.059 1.00 31.13 63 SER B CA 1
ATOM 1546 C C . SER B 1 66 ? 22.559 12.457 19.790 1.00 30.06 63 SER B C 1
ATOM 1547 O O . SER B 1 66 ? 21.827 11.542 19.440 1.00 29.67 63 SER B O 1
ATOM 1550 N N . ASN B 1 67 ? 22.254 13.283 20.797 1.00 29.21 64 ASN B N 1
ATOM 1551 C CA . ASN B 1 67 ? 21.006 13.180 21.541 1.00 27.23 64 ASN B CA 1
ATOM 1552 C C . ASN B 1 67 ? 20.443 14.588 21.775 1.00 26.99 64 ASN B C 1
ATOM 1553 O O . ASN B 1 67 ? 20.988 15.324 22.584 1.00 26.80 64 ASN B O 1
ATOM 1558 N N . PRO B 1 68 ? 19.381 14.968 21.049 1.00 26.58 65 PRO B N 1
ATOM 1559 C CA . PRO B 1 68 ? 18.819 16.308 21.165 1.00 26.85 65 PRO B CA 1
ATOM 1560 C C . PRO B 1 68 ? 18.057 16.590 22.464 1.00 26.53 65 PRO B C 1
ATOM 1561 O O . PRO B 1 68 ? 17.780 17.753 22.753 1.00 26.90 65 PRO B O 1
ATOM 1565 N N . LYS B 1 69 ? 17.732 15.551 23.233 1.00 26.23 66 LYS B N 1
ATOM 1566 C CA . LYS B 1 69 ? 16.866 15.694 24.426 1.00 25.55 66 LYS B CA 1
ATOM 1567 C C . LYS B 1 69 ? 17.529 16.496 25.531 1.00 25.24 66 LYS B C 1
ATOM 1568 O O . LYS B 1 69 ? 18.724 16.370 25.806 1.00 24.38 66 LYS B O 1
ATOM 1574 N N . ALA B 1 70 ? 16.744 17.361 26.150 1.00 24.02 67 ALA B N 1
ATOM 1575 C CA . ALA B 1 70 ? 17.360 18.399 26.961 1.00 23.49 67 ALA B CA 1
ATOM 1576 C C . ALA B 1 70 ? 16.441 18.795 28.083 1.00 23.22 67 ALA B C 1
ATOM 1577 O O . ALA B 1 70 ? 15.221 18.632 27.987 1.00 22.62 67 ALA B O 1
ATOM 1579 N N . GLY B 1 71 ? 17.039 19.329 29.133 1.00 23.11 68 GLY B N 1
ATOM 1580 C CA . GLY B 1 71 ? 16.280 19.944 30.216 1.00 24.03 68 GLY B CA 1
ATOM 1581 C C . GLY B 1 71 ? 16.962 21.236 30.614 1.00 23.80 68 GLY B C 1
ATOM 1582 O O . GLY B 1 71 ? 18.180 21.370 30.473 1.00 24.13 68 GLY B O 1
ATOM 1583 N N . LEU B 1 72 ? 16.180 22.157 31.173 1.00 23.83 69 LEU B N 1
ATOM 1584 C CA . LEU B 1 72 ? 16.643 23.490 31.531 1.00 23.54 69 LEU B CA 1
ATOM 1585 C C . LEU B 1 72 ? 15.838 23.983 32.736 1.00 23.05 69 LEU B C 1
ATOM 1586 O O . LEU B 1 72 ? 14.610 23.922 32.716 1.00 23.83 69 LEU B O 1
ATOM 1591 N N . CYS B 1 73 ? 16.513 24.465 33.778 1.00 21.77 70 CYS B N 1
ATOM 1592 C CA . CYS B 1 73 ? 15.785 25.068 34.891 1.00 22.42 70 CYS B CA 1
ATOM 1593 C C . CYS B 1 73 ? 16.304 26.447 35.210 1.00 22.65 70 CYS B C 1
ATOM 1594 O O . CYS B 1 73 ? 17.428 26.816 34.847 1.00 21.78 70 CYS B O 1
ATOM 1597 N N . PHE B 1 74 ? 15.505 27.194 35.959 1.00 22.87 71 PHE B N 1
ATOM 1598 C CA . PHE B 1 74 ? 15.935 28.497 36.423 1.00 24.04 71 PHE B CA 1
ATOM 1599 C C . PHE B 1 74 ? 15.199 28.787 37.716 1.00 25.04 71 PHE B C 1
ATOM 1600 O O . PHE B 1 74 ? 14.196 28.152 38.018 1.00 24.47 71 PHE B O 1
ATOM 1608 N N . GLN B 1 75 ? 15.725 29.704 38.507 1.00 27.06 72 GLN B N 1
ATOM 1609 C CA . GLN B 1 75 ? 15.053 30.038 39.771 1.00 28.67 72 GLN B CA 1
ATOM 1610 C C . GLN B 1 75 ? 15.477 31.382 40.318 1.00 29.81 72 GLN B C 1
ATOM 1611 O O . GLN B 1 75 ? 16.558 31.885 40.004 1.00 28.96 72 GLN B O 1
ATOM 1617 N N . GLU B 1 76 ? 14.603 31.962 41.137 1.00 31.47 73 GLU B N 1
ATOM 1618 C CA . GLU B 1 76 ? 14.868 33.219 41.827 1.00 33.84 73 GLU B CA 1
ATOM 1619 C C . GLU B 1 76 ? 14.003 33.161 43.082 1.00 33.99 73 GLU B C 1
ATOM 1620 O O . GLU B 1 76 ? 12.826 32.833 43.000 1.00 34.38 73 GLU B O 1
ATOM 1626 N N . LYS B 1 77 ? 14.598 33.451 44.236 1.00 35.26 74 LYS B N 1
ATOM 1627 C CA . LYS B 1 77 ? 13.845 33.654 45.495 1.00 36.11 74 LYS B CA 1
ATOM 1628 C C . LYS B 1 77 ? 12.869 32.527 45.828 1.00 35.82 74 LYS B C 1
ATOM 1629 O O . LYS B 1 77 ? 11.692 32.775 46.134 1.00 37.06 74 LYS B O 1
ATOM 1635 N N . GLY B 1 78 ? 13.345 31.293 45.770 1.00 34.96 75 GLY B N 1
ATOM 1636 C CA . GLY B 1 78 ? 12.515 30.153 46.156 1.00 33.62 75 GLY B CA 1
ATOM 1637 C C . GLY B 1 78 ? 11.483 29.697 45.136 1.00 32.05 75 GLY B C 1
ATOM 1638 O O . GLY B 1 78 ? 10.816 28.689 45.369 1.00 32.99 75 GLY B O 1
ATOM 1639 N N . ASP B 1 79 ? 11.335 30.424 44.025 1.00 29.88 76 ASP B N 1
ATOM 1640 C CA . ASP B 1 79 ? 10.471 29.999 42.912 1.00 27.60 76 ASP B CA 1
ATOM 1641 C C . ASP B 1 79 ? 11.375 29.410 41.830 1.00 26.77 76 ASP B C 1
ATOM 1642 O O . ASP B 1 79 ? 12.445 29.956 41.562 1.00 25.87 76 ASP B O 1
ATOM 1647 N N A SER B 1 80 ? 10.934 28.314 41.213 0.50 26.55 77 SER B N 1
ATOM 1648 N N B SER B 1 80 ? 10.934 28.322 41.204 0.50 26.26 77 SER B N 1
ATOM 1649 C CA A SER B 1 80 ? 11.742 27.582 40.225 0.50 26.17 77 SER B CA 1
ATOM 1650 C CA B SER B 1 80 ? 11.747 27.626 40.200 0.50 25.58 77 SER B CA 1
ATOM 1651 C C A SER B 1 80 ? 10.874 27.022 39.110 0.50 26.04 77 SER B C 1
ATOM 1652 C C B SER B 1 80 ? 10.887 26.996 39.120 0.50 25.71 77 SER B C 1
ATOM 1653 O O A SER B 1 80 ? 9.667 26.809 39.291 0.50 26.19 77 SER B O 1
ATOM 1654 O O B SER B 1 80 ? 9.699 26.719 39.332 0.50 25.90 77 SER B O 1
ATOM 1659 N N . VAL B 1 81 ? 11.492 26.795 37.950 1.00 25.57 78 VAL B N 1
ATOM 1660 C CA . VAL B 1 81 ? 10.820 26.200 36.798 1.00 25.21 78 VAL B CA 1
ATOM 1661 C C . VAL B 1 81 ? 11.843 25.245 36.175 1.00 24.92 78 VAL B C 1
ATOM 1662 O O . VAL B 1 81 ? 13.035 25.552 36.175 1.00 23.79 78 VAL B O 1
ATOM 1666 N N . ALA B 1 82 ? 11.387 24.078 35.719 1.00 25.41 79 ALA B N 1
ATOM 1667 C CA . ALA B 1 82 ? 12.217 23.127 34.984 1.00 25.16 79 ALA B CA 1
ATOM 1668 C C . ALA B 1 82 ? 11.455 22.791 33.745 1.00 26.08 79 ALA B C 1
ATOM 1669 O O . ALA B 1 82 ? 10.308 22.304 33.808 1.00 26.42 79 ALA B O 1
ATOM 1671 N N . LEU B 1 83 ? 12.096 23.043 32.615 1.00 25.34 80 LEU B N 1
ATOM 1672 C CA . LEU B 1 83 ? 11.561 22.688 31.324 1.00 25.50 80 LEU B CA 1
ATOM 1673 C C . LEU B 1 83 ? 12.286 21.492 30.744 1.00 26.01 80 LEU B C 1
ATOM 1674 O O . LEU B 1 83 ? 13.475 21.294 30.994 1.00 25.12 80 LEU B O 1
ATOM 1687 N N . GLY B 1 85 ? 12.756 19.636 26.775 1.00 26.50 82 GLY B N 1
ATOM 1688 C CA . GLY B 1 85 ? 12.571 19.957 25.385 1.00 25.47 82 GLY B CA 1
ATOM 1689 C C . GLY B 1 85 ? 13.739 19.435 24.593 1.00 25.37 82 GLY B C 1
ATOM 1690 O O . GLY B 1 85 ? 14.364 18.438 24.975 1.00 25.09 82 GLY B O 1
ATOM 1691 N N A GLU B 1 86 ? 14.047 20.113 23.494 0.50 25.09 83 GLU B N 1
ATOM 1692 N N B GLU B 1 86 ? 14.036 20.131 23.497 0.50 25.77 83 GLU B N 1
ATOM 1693 C CA A GLU B 1 86 ? 15.159 19.703 22.650 0.50 25.03 83 GLU B CA 1
ATOM 1694 C CA B GLU B 1 86 ? 15.100 19.747 22.575 0.50 26.48 83 GLU B CA 1
ATOM 1695 C C A GLU B 1 86 ? 16.081 20.852 22.316 0.50 25.14 83 GLU B C 1
ATOM 1696 C C B GLU B 1 86 ? 16.096 20.881 22.411 0.50 25.93 83 GLU B C 1
ATOM 1697 O O A GLU B 1 86 ? 15.636 21.990 22.129 0.50 25.20 83 GLU B O 1
ATOM 1698 O O B GLU B 1 86 ? 15.711 22.051 22.445 0.50 26.15 83 GLU B O 1
ATOM 1709 N N . VAL B 1 87 ? 17.368 20.531 22.206 1.00 25.97 84 VAL B N 1
ATOM 1710 C CA . VAL B 1 87 ? 18.366 21.491 21.724 1.00 25.55 84 VAL B CA 1
ATOM 1711 C C . VAL B 1 87 ? 18.741 21.237 20.264 1.00 26.46 84 VAL B C 1
ATOM 1712 O O . VAL B 1 87 ? 19.019 20.093 19.845 1.00 26.43 84 VAL B O 1
ATOM 1716 N N . GLU B 1 88 ? 18.747 22.328 19.508 1.00 27.43 85 GLU B N 1
ATOM 1717 C CA . GLU B 1 88 ? 19.373 22.385 18.193 1.00 29.19 85 GLU B CA 1
ATOM 1718 C C . GLU B 1 88 ? 20.689 23.164 18.339 1.00 28.42 85 GLU B C 1
ATOM 1719 O O . GLU B 1 88 ? 20.709 24.260 18.922 1.00 27.23 85 GLU B O 1
ATOM 1725 N N . VAL B 1 89 ? 21.769 22.578 17.820 1.00 28.19 86 VAL B N 1
ATOM 1726 C CA . VAL B 1 89 ? 23.088 23.222 17.772 1.00 28.42 86 VAL B CA 1
ATOM 1727 C C . VAL B 1 89 ? 23.137 24.072 16.510 1.00 29.02 86 VAL B C 1
ATOM 1728 O O . VAL B 1 89 ? 23.043 23.542 15.404 1.00 29.63 86 VAL B O 1
ATOM 1732 N N . VAL B 1 90 ? 23.285 25.384 16.670 1.00 28.71 87 VAL B N 1
ATOM 1733 C CA . VAL B 1 90 ? 23.071 26.310 15.575 1.00 28.47 87 VAL B CA 1
ATOM 1734 C C . VAL B 1 90 ? 24.410 26.923 15.143 1.00 29.16 87 VAL B C 1
ATOM 1735 O O . VAL B 1 90 ? 25.131 27.509 15.956 1.00 27.96 87 VAL B O 1
ATOM 1739 N N . THR B 1 91 ? 24.744 26.731 13.865 1.00 29.74 88 THR B N 1
ATOM 1740 C CA . THR B 1 91 ? 25.999 27.213 13.302 1.00 31.07 88 THR B CA 1
ATOM 1741 C C . THR B 1 91 ? 25.784 28.299 12.230 1.00 32.30 88 THR B C 1
ATOM 1742 O O . THR B 1 91 ? 26.750 28.801 11.646 1.00 32.35 88 THR B O 1
ATOM 1746 N N . ASP B 1 92 ? 24.522 28.625 11.966 1.00 33.68 89 ASP B N 1
ATOM 1747 C CA . ASP B 1 92 ? 24.139 29.675 11.025 1.00 35.42 89 ASP B CA 1
ATOM 1748 C C . ASP B 1 92 ? 24.986 30.942 11.230 1.00 35.95 89 ASP B C 1
ATOM 1749 O O . ASP B 1 92 ? 25.076 31.467 12.350 1.00 35.31 89 ASP B O 1
ATOM 1754 N N . GLU B 1 93 ? 25.626 31.403 10.148 1.00 36.69 90 GLU B N 1
ATOM 1755 C CA . GLU B 1 93 ? 26.474 32.604 10.178 1.00 38.45 90 GLU B CA 1
ATOM 1756 C C . GLU B 1 93 ? 25.707 33.864 10.584 1.00 37.94 90 GLU B C 1
ATOM 1757 O O . GLU B 1 93 ? 26.219 34.683 11.342 1.00 38.30 90 GLU B O 1
ATOM 1763 N N . LYS B 1 94 ? 24.483 34.015 10.097 1.00 37.94 91 LYS B N 1
ATOM 1764 C CA . LYS B 1 94 ? 23.702 35.212 10.401 1.00 38.70 91 LYS B CA 1
ATOM 1765 C C . LYS B 1 94 ? 23.239 35.261 11.862 1.00 37.92 91 LYS B C 1
ATOM 1766 O O . LYS B 1 94 ? 23.256 36.321 12.468 1.00 38.14 91 LYS B O 1
ATOM 1772 N N . LEU B 1 95 ? 22.825 34.117 12.405 1.00 37.12 92 LEU B N 1
ATOM 1773 C CA . LEU B 1 95 ? 22.431 34.014 13.816 1.00 36.31 92 LEU B CA 1
ATOM 1774 C C . LEU B 1 95 ? 23.623 34.196 14.758 1.00 35.75 92 LEU B C 1
ATOM 1775 O O . LEU B 1 95 ? 23.529 34.926 15.751 1.00 35.43 92 LEU B O 1
ATOM 1780 N N . LYS B 1 96 ? 24.751 33.560 14.435 1.00 35.47 93 LYS B N 1
ATOM 1781 C CA . LYS B 1 96 ? 25.976 33.733 15.221 1.00 35.73 93 LYS B CA 1
ATOM 1782 C C . LYS B 1 96 ? 26.359 35.211 15.351 1.00 36.58 93 LYS B C 1
ATOM 1783 O O . LYS B 1 96 ? 26.723 35.684 16.440 1.00 35.98 93 LYS B O 1
ATOM 1789 N N A GLN B 1 97 ? 26.280 35.929 14.230 0.60 36.77 94 GLN B N 1
ATOM 1790 N N B GLN B 1 97 ? 26.243 35.945 14.248 0.40 36.83 94 GLN B N 1
ATOM 1791 C CA A GLN B 1 97 ? 26.534 37.363 14.211 0.60 37.13 94 GLN B CA 1
ATOM 1792 C CA B GLN B 1 97 ? 26.536 37.373 14.249 0.40 37.29 94 GLN B CA 1
ATOM 1793 C C A GLN B 1 97 ? 25.482 38.121 15.034 0.60 37.59 94 GLN B C 1
ATOM 1794 C C B GLN B 1 97 ? 25.474 38.177 15.000 0.40 37.69 94 GLN B C 1
ATOM 1795 O O A GLN B 1 97 ? 25.842 38.913 15.905 0.60 37.29 94 GLN B O 1
ATOM 1796 O O B GLN B 1 97 ? 25.816 39.063 15.783 0.40 37.54 94 GLN B O 1
ATOM 1807 N N . GLU B 1 98 ? 24.199 37.852 14.784 1.00 37.96 95 GLU B N 1
ATOM 1808 C CA . GLU B 1 98 ? 23.092 38.568 15.461 1.00 39.08 95 GLU B CA 1
ATOM 1809 C C . GLU B 1 98 ? 23.129 38.445 16.978 1.00 39.36 95 GLU B C 1
ATOM 1810 O O . GLU B 1 98 ? 22.885 39.428 17.688 1.00 38.59 95 GLU B O 1
ATOM 1816 N N . LEU B 1 99 ? 23.436 37.239 17.466 1.00 39.07 96 LEU B N 1
ATOM 1817 C CA . LEU B 1 99 ? 23.451 36.968 18.904 1.00 38.53 96 LEU B CA 1
ATOM 1818 C C . LEU B 1 99 ? 24.805 37.170 19.569 1.00 38.74 96 LEU B C 1
ATOM 1819 O O . LEU B 1 99 ? 24.922 36.995 20.782 1.00 39.05 96 LEU B O 1
ATOM 1824 N N . TRP B 1 100 ? 25.811 37.581 18.795 1.00 38.71 97 TRP B N 1
ATOM 1825 C CA . TRP B 1 100 ? 27.157 37.834 19.320 1.00 38.92 97 TRP B CA 1
ATOM 1826 C C . TRP B 1 100 ? 27.090 38.888 20.424 1.00 39.80 97 TRP B C 1
ATOM 1827 O O . TRP B 1 100 ? 26.349 39.860 20.303 1.00 40.12 97 TRP B O 1
ATOM 1838 N N . GLN B 1 101 ? 27.829 38.654 21.507 1.00 40.93 98 GLN B N 1
ATOM 1839 C CA . GLN B 1 101 ? 28.074 39.669 22.532 1.00 42.13 98 GLN B CA 1
ATOM 1840 C C . GLN B 1 101 ? 29.574 39.879 22.706 1.00 42.42 98 GLN B C 1
ATOM 1841 O O . GLN B 1 101 ? 30.379 38.975 22.464 1.00 42.13 98 GLN B O 1
ATOM 1847 N N . ASP B 1 102 ? 29.930 41.088 23.121 1.00 42.58 99 ASP B N 1
ATOM 1848 C CA . ASP B 1 102 ? 31.313 41.579 23.137 1.00 42.87 99 ASP B CA 1
ATOM 1849 C C . ASP B 1 102 ? 32.277 40.702 23.954 1.00 42.12 99 ASP B C 1
ATOM 1850 O O . ASP B 1 102 ? 33.364 40.337 23.482 1.00 42.33 99 ASP B O 1
ATOM 1855 N N . TRP B 1 103 ? 31.863 40.359 25.177 1.00 41.64 100 TRP B N 1
ATOM 1856 C CA . TRP B 1 103 ? 32.638 39.488 26.081 1.00 40.93 100 TRP B CA 1
ATOM 1857 C C . TRP B 1 103 ? 32.814 38.047 25.562 1.00 40.59 100 TRP B C 1
ATOM 1858 O O . TRP B 1 103 ? 33.657 37.305 26.080 1.00 40.51 100 TRP B O 1
ATOM 1869 N N . PHE B 1 104 ? 32.023 37.664 24.548 1.00 40.27 101 PHE B N 1
ATOM 1870 C CA . PHE B 1 104 ? 32.209 36.381 23.828 1.00 40.01 101 PHE B CA 1
ATOM 1871 C C . PHE B 1 104 ? 33.644 36.220 23.296 1.00 40.62 101 PHE B C 1
ATOM 1872 O O . PHE B 1 104 ? 34.132 35.094 23.174 1.00 40.56 101 PHE B O 1
ATOM 1880 N N . ILE B 1 105 ? 34.324 37.337 22.989 1.00 41.38 102 ILE B N 1
ATOM 1881 C CA . ILE B 1 105 ? 35.695 37.282 22.450 1.00 41.58 102 ILE B CA 1
ATOM 1882 C C . ILE B 1 105 ? 36.680 36.576 23.373 1.00 42.10 102 ILE B C 1
ATOM 1883 O O . ILE B 1 105 ? 37.667 36.007 22.904 1.00 42.41 102 ILE B O 1
ATOM 1888 N N . GLU B 1 106 ? 36.409 36.606 24.676 1.00 42.72 103 GLU B N 1
ATOM 1889 C CA . GLU B 1 106 ? 37.213 35.871 25.660 1.00 43.58 103 GLU B CA 1
ATOM 1890 C C . GLU B 1 106 ? 37.194 34.364 25.370 1.00 43.25 103 GLU B C 1
ATOM 1891 O O . GLU B 1 106 ? 38.229 33.693 25.440 1.00 43.75 103 GLU B O 1
ATOM 1897 N N . HIS B 1 107 ? 36.010 33.850 25.049 1.00 42.26 104 HIS B N 1
ATOM 1898 C CA . HIS B 1 107 ? 35.809 32.413 24.858 1.00 41.87 104 HIS B CA 1
ATOM 1899 C C . HIS B 1 107 ? 35.978 32.032 23.406 1.00 40.61 104 HIS B C 1
ATOM 1900 O O . HIS B 1 107 ? 36.385 30.914 23.104 1.00 40.94 104 HIS B O 1
ATOM 1907 N N . PHE B 1 108 ? 35.670 32.973 22.519 1.00 38.98 105 PHE B N 1
ATOM 1908 C CA . PHE B 1 108 ? 35.768 32.764 21.079 1.00 37.81 105 PHE B CA 1
ATOM 1909 C C . PHE B 1 108 ? 36.644 33.842 20.446 1.00 37.39 105 PHE B C 1
ATOM 1910 O O . PHE B 1 108 ? 36.124 34.849 19.920 1.00 36.80 105 PHE B O 1
ATOM 1918 N N . PRO B 1 109 ? 37.980 33.635 20.503 1.00 36.99 106 PRO B N 1
ATOM 1919 C CA . PRO B 1 109 ? 38.959 34.601 20.004 1.00 36.41 106 PRO B CA 1
ATOM 1920 C C . PRO B 1 109 ? 38.877 34.813 18.482 1.00 35.99 106 PRO B C 1
ATOM 1921 O O . PRO B 1 109 ? 39.283 35.873 17.983 1.00 35.25 106 PRO B O 1
ATOM 1925 N N . GLY B 1 110 ? 38.330 33.838 17.753 1.00 35.42 107 GLY B N 1
ATOM 1926 C CA . GLY B 1 110 ? 38.058 34.013 16.319 1.00 35.17 107 GLY B CA 1
ATOM 1927 C C . GLY B 1 110 ? 36.940 35.000 15.977 1.00 34.59 107 GLY B C 1
ATOM 1928 O O . GLY B 1 110 ? 36.709 35.312 14.794 1.00 34.81 107 GLY B O 1
ATOM 1929 N N . GLY B 1 111 ? 36.228 35.492 16.989 1.00 34.28 108 GLY B N 1
ATOM 1930 C CA . GLY B 1 111 ? 35.121 36.438 16.757 1.00 33.19 108 GLY B CA 1
ATOM 1931 C C . GLY B 1 111 ? 33.828 35.730 16.360 1.00 33.30 108 GLY B C 1
ATOM 1932 O O . GLY B 1 111 ? 33.737 34.510 16.486 1.00 32.89 108 GLY B O 1
ATOM 1933 N N . PRO B 1 112 ? 32.811 36.490 15.903 1.00 33.20 109 PRO B N 1
ATOM 1934 C CA . PRO B 1 112 ? 31.492 35.962 15.502 1.00 33.70 109 PRO B CA 1
ATOM 1935 C C . PRO B 1 112 ? 31.482 34.930 14.367 1.00 34.46 109 PRO B C 1
ATOM 1936 O O . PRO B 1 112 ? 30.489 34.216 14.217 1.00 34.80 109 PRO B O 1
ATOM 1940 N N . THR B 1 113 ? 32.554 34.848 13.578 1.00 34.74 110 THR B N 1
ATOM 1941 C CA . THR B 1 113 ? 32.670 33.799 12.557 1.00 34.84 110 THR B CA 1
ATOM 1942 C C . THR B 1 113 ? 33.613 32.679 13.024 1.00 34.72 110 THR B C 1
ATOM 1943 O O . THR B 1 113 ? 33.958 31.795 12.238 1.00 35.21 110 THR B O 1
ATOM 1947 N N . ASP B 1 114 ? 34.035 32.714 14.292 1.00 34.25 111 ASP B N 1
ATOM 1948 C CA . ASP B 1 114 ? 34.839 31.637 14.873 1.00 33.56 111 ASP B CA 1
ATOM 1949 C C . ASP B 1 114 ? 34.087 30.317 14.705 1.00 33.87 111 ASP B C 1
ATOM 1950 O O . ASP B 1 114 ? 32.943 30.208 15.170 1.00 33.24 111 ASP B O 1
ATOM 1955 N N . PRO B 1 115 ? 34.702 29.320 14.027 1.00 33.45 112 PRO B N 1
ATOM 1956 C CA . PRO B 1 115 ? 33.978 28.053 13.948 1.00 33.29 112 PRO B CA 1
ATOM 1957 C C . PRO B 1 115 ? 33.945 27.294 15.287 1.00 32.83 112 PRO B C 1
ATOM 1958 O O . PRO B 1 115 ? 33.274 26.266 15.395 1.00 33.05 112 PRO B O 1
ATOM 1962 N N . GLY B 1 116 ? 34.679 27.789 16.286 1.00 32.00 113 GLY B N 1
ATOM 1963 C CA . GLY B 1 116 ? 34.618 27.235 17.651 1.00 30.75 113 GLY B CA 1
ATOM 1964 C C . GLY B 1 116 ? 33.471 27.786 18.476 1.00 29.87 113 GLY B C 1
ATOM 1965 O O . GLY B 1 116 ? 33.305 27.431 19.654 1.00 29.44 113 GLY B O 1
ATOM 1966 N N . TYR B 1 117 ? 32.689 28.663 17.853 1.00 29.29 114 TYR B N 1
ATOM 1967 C CA . TYR B 1 117 ? 31.527 29.294 18.473 1.00 28.65 114 TYR B CA 1
ATOM 1968 C C . TYR B 1 117 ? 30.255 28.701 17.882 1.00 27.85 114 TYR B C 1
ATOM 1969 O O . TYR B 1 117 ? 30.065 28.731 16.677 1.00 27.00 114 TYR B O 1
ATOM 1978 N N . VAL B 1 118 ? 29.393 28.146 18.734 1.00 27.29 115 VAL B N 1
ATOM 1979 C CA . VAL B 1 118 ? 28.054 27.732 18.291 1.00 26.35 115 VAL B CA 1
ATOM 1980 C C . VAL B 1 118 ? 26.978 28.259 19.223 1.00 27.34 115 VAL B C 1
ATOM 1981 O O . VAL B 1 118 ? 27.254 28.614 20.388 1.00 26.89 115 VAL B O 1
ATOM 1985 N N . LEU B 1 119 ? 25.755 28.309 18.697 1.00 26.41 116 LEU B N 1
ATOM 1986 C CA . LEU B 1 119 ? 24.581 28.696 19.448 1.00 26.89 116 LEU B CA 1
ATOM 1987 C C . LEU B 1 119 ? 23.799 27.430 19.822 1.00 26.68 116 LEU B C 1
ATOM 1988 O O . LEU B 1 119 ? 23.776 26.467 19.050 1.00 27.65 116 LEU B O 1
ATOM 1993 N N . LEU B 1 120 ? 23.194 27.416 21.007 1.00 25.53 117 LEU B N 1
ATOM 1994 C CA . LEU B 1 120 ? 22.306 26.325 21.369 1.00 24.97 117 LEU B CA 1
ATOM 1995 C C . LEU B 1 120 ? 20.905 26.906 21.447 1.00 25.09 117 LEU B C 1
ATOM 1996 O O . LEU B 1 120 ? 20.646 27.833 22.225 1.00 25.84 117 LEU B O 1
ATOM 2001 N N . LYS B 1 121 ? 20.005 26.365 20.643 1.00 24.54 118 LYS B N 1
ATOM 2002 C CA . LYS B 1 121 ? 18.614 26.760 20.699 1.00 25.63 118 LYS B CA 1
ATOM 2003 C C . LYS B 1 121 ? 17.814 25.661 21.410 1.00 25.13 118 LYS B C 1
ATOM 2004 O O . LYS B 1 121 ? 17.726 24.541 20.931 1.00 25.43 118 LYS B O 1
ATOM 2010 N N . PHE B 1 122 ? 17.263 26.001 22.565 1.00 25.40 119 PHE B N 1
ATOM 2011 C CA . PHE B 1 122 ? 16.429 25.092 23.358 1.00 25.16 119 PHE B CA 1
ATOM 2012 C C . PHE B 1 122 ? 14.962 25.396 23.083 1.00 24.85 119 PHE B C 1
ATOM 2013 O O . PHE B 1 122 ? 14.546 26.535 23.228 1.00 25.51 119 PHE B O 1
ATOM 2021 N N . THR B 1 123 ? 14.198 24.384 22.667 1.00 25.15 120 THR B N 1
ATOM 2022 C CA . THR B 1 123 ? 12.754 24.508 22.397 1.00 25.91 120 THR B CA 1
ATOM 2023 C C . THR B 1 123 ? 11.972 23.651 23.401 1.00 26.57 120 THR B C 1
ATOM 2024 O O . THR B 1 123 ? 12.075 22.417 23.395 1.00 25.48 120 THR B O 1
ATOM 2028 N N . ALA B 1 124 ? 11.208 24.298 24.277 1.00 27.04 121 ALA B N 1
ATOM 2029 C CA . ALA B 1 124 ? 10.529 23.550 25.340 1.00 27.83 121 ALA B CA 1
ATOM 2030 C C . ALA B 1 124 ? 9.329 22.734 24.814 1.00 28.41 121 ALA B C 1
ATOM 2031 O O . ALA B 1 124 ? 8.686 23.143 23.862 1.00 28.34 121 ALA B O 1
ATOM 2033 N N . ASN B 1 125 ? 9.097 21.554 25.396 1.00 28.39 122 ASN B N 1
ATOM 2034 C CA . ASN B 1 125 ? 7.867 20.752 25.172 1.00 29.01 122 ASN B CA 1
ATOM 2035 C C . ASN B 1 125 ? 7.057 20.452 26.473 1.00 28.50 122 ASN B C 1
ATOM 2036 O O . ASN B 1 125 ? 5.902 19.977 26.414 1.00 29.46 122 ASN B O 1
ATOM 2041 N N . HIS B 1 126 ? 7.661 20.732 27.626 1.00 27.54 123 HIS B N 1
ATOM 2042 C CA . HIS B 1 126 ? 7.052 20.479 28.939 1.00 27.46 123 HIS B CA 1
ATOM 2043 C C . HIS B 1 126 ? 7.530 21.507 29.954 1.00 27.53 123 HIS B C 1
ATOM 2044 O O . HIS B 1 126 ? 8.633 22.062 29.819 1.00 26.30 123 HIS B O 1
ATOM 2051 N N . ALA B 1 127 ? 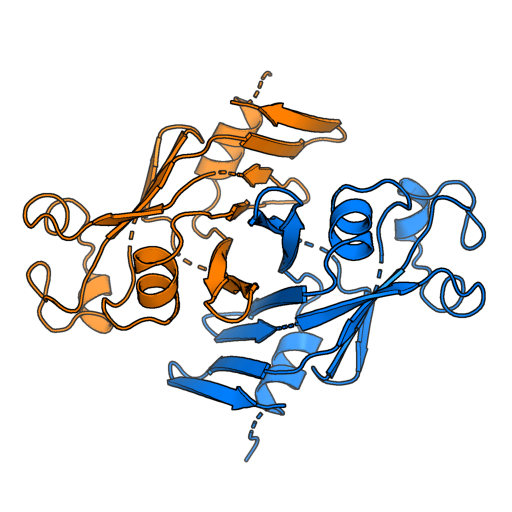6.699 21.773 30.969 1.00 27.02 124 ALA B N 1
ATOM 2052 C CA . ALA B 1 127 ? 7.090 22.639 32.076 1.00 27.34 124 ALA B CA 1
ATOM 2053 C C . ALA B 1 127 ? 6.647 22.084 33.427 1.00 27.07 124 ALA B C 1
ATOM 2054 O O . ALA B 1 127 ? 5.566 21.493 33.561 1.00 27.44 124 ALA B O 1
ATOM 2056 N N . THR B 1 128 ? 7.522 22.239 34.411 1.00 27.05 125 THR B N 1
ATOM 2057 C CA . THR B 1 128 ? 7.223 21.950 35.791 1.00 26.16 125 THR B CA 1
ATOM 2058 C C . THR B 1 128 ? 7.477 23.236 36.551 1.00 26.77 125 THR B C 1
ATOM 2059 O O . THR B 1 128 ? 8.595 23.791 36.537 1.00 25.13 125 THR B O 1
ATOM 2063 N N . TYR B 1 129 ? 6.435 23.705 37.233 1.00 25.45 126 TYR B N 1
ATOM 2064 C CA . TYR B 1 129 ? 6.480 25.021 37.830 1.00 26.15 126 TYR B CA 1
ATOM 2065 C C . TYR B 1 129 ? 6.427 24.814 39.323 1.00 26.05 126 TYR B C 1
ATOM 2066 O O . TYR B 1 129 ? 5.572 24.061 39.787 1.00 25.69 126 TYR B O 1
ATOM 2075 N N . TRP B 1 130 ? 7.342 25.458 40.049 1.00 26.12 127 TRP B N 1
ATOM 2076 C CA . TRP B 1 130 ? 7.305 25.577 41.494 1.00 27.31 127 TRP B CA 1
ATOM 2077 C C . TRP B 1 130 ? 7.251 27.076 41.833 1.00 28.11 127 TRP B C 1
ATOM 2078 O O . TRP B 1 130 ? 8.261 27.692 42.194 1.00 27.86 127 TRP B O 1
ATOM 2089 N N . ILE B 1 131 ? 6.058 27.652 41.730 1.00 29.00 128 ILE B N 1
ATOM 2090 C CA . ILE B 1 131 ? 5.907 29.089 41.876 1.00 29.44 128 ILE B CA 1
ATOM 2091 C C . ILE B 1 131 ? 4.814 29.447 42.896 1.00 30.67 128 ILE B C 1
ATOM 2092 O O . ILE B 1 131 ? 3.672 28.983 42.800 1.00 31.07 128 ILE B O 1
ATOM 2097 N N . GLU B 1 132 ? 5.214 30.245 43.883 1.00 32.01 129 GLU B N 1
ATOM 2098 C CA . GLU B 1 132 ? 4.319 30.831 44.884 1.00 33.49 129 GLU B CA 1
ATOM 2099 C C . GLU B 1 132 ? 3.379 29.819 45.539 1.00 33.16 129 GLU B C 1
ATOM 2100 O O . GLU B 1 132 ? 2.166 30.035 45.599 1.00 33.36 129 GLU B O 1
ATOM 2106 N N . GLY B 1 133 ? 3.952 28.717 46.019 1.00 32.66 130 GLY B N 1
ATOM 2107 C CA . GLY B 1 133 ? 3.211 27.682 46.737 1.00 32.21 130 GLY B CA 1
ATOM 2108 C C . GLY B 1 133 ? 2.485 26.665 45.874 1.00 31.56 130 GLY B C 1
ATOM 2109 O O . GLY B 1 133 ? 1.844 25.757 46.405 1.00 32.15 130 GLY B O 1
ATOM 2110 N N . THR B 1 134 ? 2.583 26.794 44.551 1.00 30.24 131 THR B N 1
ATOM 2111 C CA . THR B 1 134 ? 1.869 25.890 43.650 1.00 29.02 131 THR B CA 1
ATOM 2112 C C . THR B 1 134 ? 2.829 25.036 42.817 1.00 28.55 131 THR B C 1
ATOM 2113 O O . THR B 1 134 ? 3.819 25.546 42.302 1.00 26.86 131 THR B O 1
ATOM 2117 N N . PHE B 1 135 ? 2.519 23.740 42.726 1.00 28.01 132 PHE B N 1
ATOM 2118 C CA . PHE B 1 135 ? 3.193 22.783 41.853 1.00 28.39 132 PHE B CA 1
ATOM 2119 C C . PHE B 1 135 ? 2.273 22.368 40.694 1.00 28.31 132 PHE B C 1
ATOM 2120 O O . PHE B 1 135 ? 1.181 21.837 40.905 1.00 28.79 132 PHE B O 1
ATOM 2128 N N . ILE B 1 136 ? 2.720 22.625 39.468 1.00 27.44 133 ILE B N 1
ATOM 2129 C CA . ILE B 1 136 ? 2.023 22.211 38.258 1.00 28.06 133 ILE B CA 1
ATOM 2130 C C . ILE B 1 136 ? 3.042 21.546 37.309 1.00 28.20 133 ILE B C 1
ATOM 2131 O O . ILE B 1 136 ? 4.157 22.048 37.138 1.00 27.47 133 ILE B O 1
ATOM 2136 N N . HIS B 1 137 ? 2.664 20.417 36.717 1.00 28.61 134 HIS B N 1
ATOM 2137 C CA . HIS B 1 137 ? 3.519 19.688 35.780 1.00 29.44 134 HIS B CA 1
ATOM 2138 C C . HIS B 1 137 ? 2.754 19.539 34.484 1.00 30.25 134 HIS B C 1
ATOM 2139 O O . HIS B 1 137 ? 1.824 18.716 34.393 1.00 30.17 134 HIS B O 1
ATOM 2146 N N . LYS B 1 138 ? 3.143 20.319 33.475 1.00 31.08 135 LYS B N 1
ATOM 2147 C CA . LYS B 1 138 ? 2.275 20.595 32.323 1.00 33.05 135 LYS B CA 1
ATOM 2148 C C . LYS B 1 138 ? 3.001 20.451 30.989 1.00 34.35 135 LYS B C 1
ATOM 2149 O O . LYS B 1 138 ? 4.053 21.054 30.788 1.00 33.08 135 LYS B O 1
ATOM 2155 N N . LYS B 1 139 ? 2.416 19.665 30.088 1.00 36.04 136 LYS B N 1
ATOM 2156 C CA . LYS B 1 139 ? 2.850 19.607 28.691 1.00 37.82 136 LYS B CA 1
ATOM 2157 C C . LYS B 1 139 ? 2.532 20.948 28.018 1.00 38.49 136 LYS B C 1
ATOM 2158 O O . LYS B 1 139 ? 1.514 21.574 28.328 1.00 39.07 136 LYS B O 1
ATOM 2164 N N . LEU B 1 140 ? 3.413 21.402 27.126 1.00 38.79 137 LEU B N 1
ATOM 2165 C CA . LEU B 1 140 ? 3.272 22.724 26.502 1.00 39.37 137 LEU B CA 1
ATOM 2166 C C . LEU B 1 140 ? 2.650 22.719 25.097 1.00 39.96 137 LEU B C 1
ATOM 2167 O O . LEU B 1 140 ? 2.603 21.685 24.416 1.00 40.67 137 LEU B O 1
#

Organism: Bacteroides thetaiotaomicron (strain ATCC 29148 / DSM 2079 / JCM 5827 / CCUG 10774 / NCTC 10582 / VPI-5482 / E50) (NCBI:txid226186)

Foldseek 3Di:
DDDLNVVLVQVVVDQKKWKWFQAPVRDIDTDMGFLDDDSPFKTKKDFCPDSVVNRQVVPFDMKMKDDDDQKIKIWAGKDKADPLVVLQVSDDPVCCVVQVVPSNGPGMIMIMGGTQKMWICPPNDTDIDGD/DPLVVVLVFVVPFQKKWKWFAAPVGDIDTDMGFLDDDSPFKTKKDFCPDSVNNRQVPPQDMKMKDDDDQWIKIWAGKDKALDLVVLVVSDDDCCCVVQVVGSNRSRMIMIMGGTQWMWTRPDNDTDTGGD

InterPro domains:
  IPR011576 Pyridoxamine 5'-phosphate oxidase, N-terminal [PF01243] (6-127)
  IPR012349 FMN-binding split barrel [G3DSA:2.30.110.10] (1-138)
  IPR052917 Stress Response and Developmental Protein [PTHR34818] (1-135)

Secondary structure (DSSP, 8-state):
----HHHHHHHHT-S--EEEEE-TTS-EEEE-----EETTTEE--EETTSHHHHHHHH--B-EEEEEETTEEEE--EEEEE--HHHHHHS--GGGGGT-TT-TT-TTEEEEEEE-SEEEEEETTEEEEEE-/---HHHHHHHHH-S--EEEEE-TTS-EEEE-----EETTTEE--EETTSHHHHHHHH--B-EEEEEETTEEEE--EEEEE--HHHHHHT--GGGGGT-TTGGG-TTEEEEEEE-SEEEEEETTEEEEEE-

Nearest PDB structures (foldseek):
  2fhq-assembly1_B  TM=9.939E-01  e=3.397E-25  Bacteroides thetaiotaomicron VPI-5482
  2hq7-assembly1_B  TM=8.839E-01  e=3.189E-13  Clostridium acetobutylicum
  2i02-assembly1_B  TM=8.980E-01  e=1.338E-11  Nostoc punctiforme PCC 73102
  2i02-assembly1_A  TM=8.393E-01  e=1.513E-11  Nostoc punctiforme PCC 73102
  1rfe-assembly1_A  TM=7.796E-01  e=1.736E-08  Mycobacterium tuberculosis H37Rv

Solvent-accessible surface area: 13429 Å² total

Sequence (261 aa):
TKTKEKAVELLQKCEEVVTLASVNKEGYPRPVPSKIAAEGISTIWSTGADSLKTIDFLSNPKAGLCFQEKGDSVALGEVEVVTDEKLKQQELWQDWFIEHFPGGPTDPGYVLLKFTANNHATYWIEGTFIHKKLKTKEKAVELLQKCEVVTLASVNKEGYPRPVPSKIAAEGISTIWSTGADSLKTIDFLSNPKAGLCFQEKGDSSVALGEEVEVVTDEKLKQQELWQDWFIEHFPGGPTDPGYVLLKFTANHATYWIEGTFIHKKL

B-factor: mean 33.1, std 7.27, range [7.63, 83.05]

CATH classification: 2.30.110.10

Radius of gyration: 18.55 Å; Cα contacts (8 Å, |Δi|>4): 591; chains: 2; bounding box: 50×38×51 Å